Protein AF-F0UTI5-F1 (afdb_monomer_lite)

pLDDT: mean 84.28, std 18.13, range [25.86, 98.5]

Secondary structure (DSSP, 8-state):
-PPPPPEEEEEEE-TTSSSEEEEEEEGGGPSPP-EEE--HHHHHHHSSS-EEEEEPPTT---EE-TT--GGGEEEE-SSTT-SEEEEEETTT--EEEEEE-TTGGGGB-SS-TTSEEEEEE--HHHHHHH--S-EEEEEEEGGG-SS---TT---TTEEEEEEETTEEEEEETTT--EEEEEEGGGTTEEEEEGGG---TT-TT-TTTEEE--S--BTHHHHHHH-HHHHHHHHHHHHHHHHHHHSS-----SSS-SS--TT---EEE-------TT---

Sequence (280 aa):
MAAQTPTKTLTAHCFCRAVHYKLTIPITSLPLRTHLCHCGICLFTHGAPCVFHAPLPAGITPQWVAPSGPHNLTSYRHTSGALSDRVFCSTCGCQIAILGNSELNKFVSPTDPRKWLACLDLCDDCRLLNGTHVTAWTFLPLQLLEPAVGTDLIIGTSKTFESSKGVRRAFCGTCGATVFYWSEDRADIVDVALGLVRASEGLFAESWVTWRNGRVAYQESGERFDRDFAEAVALGIKSWGLEREGEVLDFQIGVGIFEKKSDQRWAMFHGYILDHSDQI

Structure (mmCIF, N/CA/C/O backbone):
data_AF-F0UTI5-F1
#
_entry.id   AF-F0UTI5-F1
#
loop_
_atom_site.group_PDB
_atom_site.id
_atom_site.type_symbol
_atom_site.label_atom_id
_atom_site.label_alt_id
_atom_site.label_comp_id
_atom_site.label_asym_id
_atom_site.label_entity_id
_atom_site.label_seq_id
_atom_site.pdbx_PDB_ins_code
_atom_site.Cartn_x
_atom_site.Cartn_y
_atom_site.Cartn_z
_atom_site.occupancy
_atom_site.B_iso_or_equiv
_atom_site.auth_seq_id
_atom_site.auth_comp_id
_atom_site.auth_asym_id
_atom_site.auth_atom_id
_atom_site.pdbx_PDB_model_num
ATOM 1 N N . MET A 1 1 ? 9.376 23.847 28.747 1.00 44.94 1 MET A N 1
ATOM 2 C CA . MET A 1 1 ? 8.351 22.837 29.089 1.00 44.94 1 MET A CA 1
ATOM 3 C C . MET A 1 1 ? 7.359 22.801 27.940 1.00 44.94 1 MET A C 1
ATOM 5 O O . MET A 1 1 ? 6.794 23.845 27.646 1.00 44.94 1 MET A O 1
ATOM 9 N N . ALA A 1 2 ? 7.236 21.685 27.216 1.00 49.38 2 ALA A N 1
ATOM 10 C CA . ALA A 1 2 ? 6.284 21.589 26.107 1.00 49.38 2 ALA A CA 1
ATOM 11 C C . ALA A 1 2 ? 4.851 21.697 26.655 1.00 49.38 2 ALA A C 1
ATOM 13 O O . ALA A 1 2 ? 4.524 21.039 27.643 1.00 49.38 2 ALA A O 1
ATOM 14 N N . ALA A 1 3 ? 4.023 22.552 26.054 1.00 61.50 3 ALA A N 1
ATOM 15 C CA . ALA A 1 3 ? 2.623 22.694 26.437 1.00 61.50 3 ALA A CA 1
ATOM 16 C C . ALA A 1 3 ? 1.888 21.365 26.193 1.00 61.50 3 ALA A C 1
ATOM 18 O O . ALA A 1 3 ? 1.951 20.812 25.094 1.00 61.50 3 ALA A O 1
ATOM 19 N N . GLN A 1 4 ? 1.217 20.831 27.217 1.00 69.69 4 GLN A N 1
ATOM 20 C CA . GLN A 1 4 ? 0.411 19.619 27.069 1.00 69.69 4 GLN A CA 1
ATOM 21 C C . GLN A 1 4 ? -0.765 19.918 26.138 1.00 69.69 4 GLN A C 1
ATOM 23 O O . GLN A 1 4 ? -1.516 20.868 26.358 1.00 69.69 4 GLN A O 1
ATOM 28 N N . THR A 1 5 ? -0.914 19.123 25.079 1.00 82.00 5 THR A N 1
ATOM 29 C CA . THR A 1 5 ? -2.053 19.247 24.166 1.00 82.00 5 THR A CA 1
ATOM 30 C C . THR A 1 5 ? -3.339 18.879 24.917 1.00 82.00 5 THR A C 1
ATOM 32 O O . THR A 1 5 ? -3.372 17.816 25.541 1.00 82.00 5 THR A O 1
ATOM 35 N N . PRO A 1 6 ? -4.396 19.709 24.878 1.00 93.81 6 PRO A N 1
ATOM 36 C CA . PRO A 1 6 ? -5.674 19.383 25.505 1.00 93.81 6 PRO A CA 1
ATOM 37 C C . PRO A 1 6 ? -6.262 18.075 24.958 1.00 93.81 6 PRO A C 1
ATOM 39 O O . PRO A 1 6 ? -6.310 17.861 23.744 1.00 93.81 6 PRO A O 1
ATOM 42 N N . THR A 1 7 ? -6.743 17.204 25.848 1.00 94.81 7 THR A N 1
ATOM 43 C CA . THR A 1 7 ? -7.328 15.900 25.495 1.00 94.81 7 THR A CA 1
ATOM 44 C C . THR A 1 7 ? -8.697 15.703 26.151 1.00 94.81 7 THR A C 1
ATOM 46 O O . THR A 1 7 ? -8.992 16.303 27.183 1.00 94.81 7 THR A O 1
ATOM 49 N N . LYS A 1 8 ? -9.540 14.856 25.550 1.00 94.62 8 LYS A N 1
ATOM 50 C CA . LYS A 1 8 ? -10.793 14.348 26.125 1.00 94.62 8 LYS A CA 1
ATOM 51 C C . LYS A 1 8 ? -10.694 12.830 26.268 1.00 94.62 8 LYS A C 1
ATOM 53 O O . LYS A 1 8 ? -10.254 12.148 25.343 1.00 94.62 8 LYS A O 1
ATOM 58 N N . THR A 1 9 ? -11.113 12.305 27.417 1.00 95.00 9 THR A N 1
ATOM 59 C CA . THR A 1 9 ? -11.149 10.859 27.670 1.00 95.00 9 THR A CA 1
ATOM 60 C C . THR A 1 9 ? -12.549 10.314 27.411 1.00 95.00 9 THR A C 1
ATOM 62 O O . THR A 1 9 ? -13.512 10.789 28.006 1.00 95.00 9 THR A O 1
ATOM 65 N N . LEU A 1 10 ? -12.656 9.315 26.538 1.00 91.88 10 LEU A N 1
ATOM 66 C CA . LEU A 1 10 ? -13.883 8.582 26.236 1.00 91.88 10 LEU A CA 1
ATOM 67 C C . LEU A 1 10 ? -13.827 7.205 26.898 1.00 91.88 10 LEU A C 1
ATOM 69 O O . LEU A 1 10 ? -12.796 6.538 26.831 1.00 91.88 10 LEU A O 1
ATOM 73 N N . THR A 1 11 ? -14.924 6.762 27.503 1.00 92.88 11 THR A N 1
ATOM 74 C CA . THR A 1 11 ? -15.038 5.419 28.092 1.00 92.88 11 THR A CA 1
ATOM 75 C C . THR A 1 11 ? -15.884 4.538 27.177 1.00 92.88 11 THR A C 1
ATOM 77 O O . THR A 1 11 ? -16.972 4.944 26.780 1.00 92.88 11 THR A O 1
ATOM 80 N N . ALA A 1 12 ? -15.403 3.335 26.862 1.00 90.31 12 ALA A N 1
ATOM 81 C CA . ALA A 1 12 ? -16.089 2.369 26.010 1.00 90.31 12 ALA A CA 1
ATOM 82 C C . ALA A 1 12 ? -16.155 0.999 26.695 1.00 90.31 12 ALA A C 1
ATOM 84 O O . ALA A 1 12 ? -15.189 0.537 27.306 1.00 90.31 12 ALA A O 1
ATOM 85 N N . HIS A 1 13 ? -17.308 0.341 26.599 1.00 94.62 13 HIS A N 1
ATOM 86 C CA . HIS A 1 13 ? -17.504 -1.005 27.127 1.00 94.62 13 HIS A CA 1
ATOM 87 C C . HIS A 1 13 ? -18.578 -1.763 26.346 1.00 94.62 13 HIS A C 1
ATOM 89 O O . HIS A 1 13 ? -19.515 -1.168 25.811 1.00 94.62 13 HIS A O 1
ATOM 95 N N . CYS A 1 14 ? -18.459 -3.090 26.307 1.00 92.50 14 CYS A N 1
ATOM 96 C CA . CYS A 1 14 ? -19.571 -3.941 25.890 1.00 92.50 14 CYS A CA 1
ATOM 97 C C . CYS A 1 14 ? -20.607 -4.060 27.019 1.00 92.50 14 CYS A C 1
ATOM 99 O O . CYS A 1 14 ? -20.302 -3.824 28.190 1.00 92.50 14 CYS A O 1
ATOM 101 N N . PHE A 1 15 ? -21.830 -4.485 26.694 1.00 92.19 15 PHE A N 1
ATOM 102 C CA . PHE A 1 15 ? -22.922 -4.528 27.675 1.00 92.19 15 PHE A CA 1
ATOM 103 C C . PHE A 1 15 ? -22.672 -5.510 28.835 1.00 92.19 15 PHE A C 1
ATOM 105 O O . PHE A 1 15 ? -23.050 -5.236 29.969 1.00 92.19 15 PHE A O 1
ATOM 112 N N . CYS A 1 16 ? -21.962 -6.620 28.588 1.00 94.56 16 CYS A N 1
ATOM 113 C CA . CYS A 1 16 ? -21.564 -7.549 29.654 1.00 94.56 16 CYS A CA 1
ATOM 114 C C . CYS A 1 16 ? -20.364 -7.058 30.486 1.00 94.56 16 CYS A C 1
ATOM 116 O O . CYS A 1 16 ? -19.988 -7.715 31.451 1.00 94.56 16 CYS A O 1
ATOM 118 N N . ARG A 1 17 ? -19.744 -5.929 30.105 1.00 93.06 17 ARG A N 1
ATOM 119 C CA . ARG A 1 17 ? -18.597 -5.278 30.765 1.00 93.06 17 ARG A CA 1
ATOM 120 C C . ARG A 1 17 ? -17.302 -6.095 30.849 1.00 93.06 17 ARG A C 1
ATOM 122 O O . ARG A 1 17 ? -16.331 -5.603 31.413 1.00 93.06 17 ARG A O 1
ATOM 129 N N . ALA A 1 18 ? -17.239 -7.282 30.242 1.00 95.56 18 ALA A N 1
ATOM 130 C CA . ALA A 1 18 ? -15.994 -8.052 30.140 1.00 95.56 18 ALA A CA 1
ATOM 131 C C . ALA A 1 18 ? -14.920 -7.308 29.318 1.00 95.56 18 ALA A C 1
ATOM 133 O O . ALA A 1 18 ? -13.724 -7.438 29.574 1.00 95.56 18 ALA A O 1
ATOM 134 N N . VAL A 1 19 ? -15.349 -6.484 28.357 1.00 95.69 19 VAL A N 1
ATOM 135 C CA . VAL A 1 19 ? -14.498 -5.541 27.623 1.00 95.69 19 VAL A CA 1
ATOM 136 C C . VAL A 1 19 ? -14.820 -4.131 28.105 1.00 95.69 19 VAL A C 1
ATOM 138 O O . VAL A 1 19 ? -15.953 -3.676 27.937 1.00 95.69 19 VAL A O 1
ATOM 141 N N . HIS A 1 20 ? -13.837 -3.449 28.696 1.00 96.06 20 HIS A N 1
ATOM 142 C CA . HIS A 1 20 ? -13.974 -2.099 29.240 1.00 96.06 20 HIS A CA 1
ATOM 143 C C . HIS A 1 20 ? -12.636 -1.354 29.171 1.00 96.06 20 HIS A C 1
ATOM 145 O O . HIS A 1 20 ? -11.628 -1.795 29.727 1.00 96.06 20 HIS A O 1
ATOM 151 N N . TYR A 1 21 ? -12.616 -0.216 28.485 1.00 94.50 21 TYR A N 1
ATOM 152 C CA . TYR A 1 21 ? -11.414 0.590 28.310 1.00 94.50 21 TYR A CA 1
ATOM 153 C C . TYR A 1 21 ? -11.736 2.076 28.156 1.00 94.50 21 TYR A C 1
ATOM 155 O O . TYR A 1 21 ? -12.873 2.479 27.907 1.00 94.50 21 TYR A O 1
ATOM 163 N N . LYS A 1 22 ? -10.701 2.898 28.301 1.00 94.88 22 LYS A N 1
ATOM 164 C CA . LYS A 1 22 ? -10.724 4.337 28.052 1.00 94.88 22 LYS A CA 1
ATOM 165 C C . LYS A 1 22 ? -9.860 4.683 26.843 1.00 94.88 22 LYS A C 1
ATOM 167 O O . LYS A 1 22 ? -8.894 3.986 26.541 1.00 94.88 22 LYS A O 1
ATOM 172 N N . LEU A 1 23 ? -10.194 5.772 26.166 1.00 92.06 23 LEU A N 1
ATOM 173 C CA . LEU A 1 23 ? -9.420 6.355 25.075 1.00 92.06 23 LEU A CA 1
ATOM 174 C C . LEU A 1 23 ? -9.182 7.827 25.368 1.00 92.06 23 LEU A C 1
ATOM 176 O O . LEU A 1 23 ? -10.135 8.568 25.581 1.00 92.06 23 LEU A O 1
ATOM 180 N N . THR A 1 24 ? -7.930 8.262 25.335 1.00 93.06 24 THR A N 1
ATOM 181 C CA . THR A 1 24 ? -7.570 9.675 25.493 1.00 93.06 24 THR A CA 1
ATOM 182 C C . THR A 1 24 ? -7.301 10.268 24.118 1.00 93.06 24 THR A C 1
ATOM 184 O O . THR A 1 24 ? -6.333 9.887 23.470 1.00 93.06 24 THR A O 1
ATOM 187 N N . ILE A 1 25 ? -8.161 11.176 23.656 1.00 90.00 25 ILE A N 1
ATOM 188 C CA . ILE A 1 25 ? -8.121 11.727 22.295 1.00 90.00 25 ILE A CA 1
ATOM 189 C C . ILE A 1 25 ? -7.797 13.227 22.356 1.00 90.00 25 ILE A C 1
ATOM 191 O O . ILE A 1 25 ? -8.404 13.934 23.163 1.00 90.00 25 ILE A O 1
ATOM 195 N N . PRO A 1 26 ? -6.880 13.751 21.521 1.00 92.44 26 PRO A N 1
ATOM 196 C CA . PRO A 1 26 ? -6.677 15.191 21.382 1.00 92.44 26 PRO A CA 1
ATOM 197 C C . PRO A 1 26 ? -7.976 15.901 21.001 1.00 92.44 26 PRO A C 1
ATOM 199 O O . PRO A 1 26 ? -8.677 15.467 20.088 1.00 92.44 26 PRO A O 1
ATOM 202 N N . ILE A 1 27 ? -8.289 17.014 21.669 1.00 93.88 27 ILE A N 1
ATOM 203 C CA . ILE A 1 27 ? -9.526 17.768 21.394 1.00 93.88 27 ILE A CA 1
ATOM 204 C C . ILE A 1 27 ? -9.551 18.272 19.944 1.00 93.88 27 ILE A C 1
ATOM 206 O O . ILE A 1 27 ? -10.608 18.310 19.326 1.00 93.88 27 ILE A O 1
ATOM 210 N N . THR A 1 28 ? -8.386 18.573 19.369 1.00 91.75 28 THR A N 1
ATOM 211 C CA . THR A 1 28 ? -8.228 18.983 17.965 1.00 91.75 28 THR A CA 1
ATOM 212 C C . THR A 1 28 ? -8.621 17.906 16.951 1.00 91.75 28 THR A C 1
ATOM 214 O O . THR A 1 28 ? -8.885 18.233 15.799 1.00 91.75 28 THR A O 1
ATOM 217 N N . SER A 1 29 ? -8.681 16.636 17.361 1.00 86.00 29 SER A N 1
ATOM 218 C CA . SER A 1 29 ? -9.122 15.518 16.518 1.00 86.00 29 SER A CA 1
ATOM 219 C C . SER A 1 29 ? -10.623 15.237 16.636 1.00 86.00 29 SER A C 1
ATOM 221 O O . SER A 1 29 ? -11.119 14.313 15.991 1.00 86.00 29 SER A O 1
ATOM 223 N N . LEU A 1 30 ? -11.342 15.978 17.487 1.00 88.75 30 LEU A N 1
ATOM 224 C CA . LEU A 1 30 ? -12.777 15.822 17.700 1.00 88.75 30 LEU A CA 1
ATOM 225 C C . LEU A 1 30 ? -13.572 16.893 16.924 1.00 88.75 30 LEU A C 1
ATOM 227 O O . LEU A 1 30 ? -13.138 18.043 16.867 1.00 88.75 30 LEU A O 1
ATOM 231 N N . PRO A 1 31 ? -14.752 16.550 16.369 1.00 90.06 31 PRO A N 1
ATOM 232 C CA . PRO A 1 31 ? -15.373 15.224 16.374 1.00 90.06 31 PRO A CA 1
ATOM 233 C C . PRO A 1 31 ? -14.637 14.232 15.462 1.00 90.06 31 PRO A C 1
ATOM 235 O O . PRO A 1 31 ? -14.128 14.597 14.403 1.00 90.06 31 PRO A O 1
ATOM 238 N N . LEU A 1 32 ? -14.612 12.954 15.858 1.00 83.56 32 LEU A N 1
ATOM 239 C CA . LEU A 1 32 ? -14.074 11.907 14.991 1.00 83.56 32 LEU A CA 1
ATOM 240 C C . LEU A 1 32 ? -14.928 11.806 13.725 1.00 83.56 32 LEU A C 1
ATOM 242 O O . LEU A 1 32 ? -16.161 11.759 13.796 1.00 83.56 32 LEU A O 1
ATOM 246 N N . ARG A 1 33 ? -14.275 11.707 12.562 1.00 78.56 33 ARG A N 1
ATOM 247 C CA . ARG A 1 33 ? -14.978 11.386 11.316 1.00 78.56 33 ARG A CA 1
ATOM 248 C C . ARG A 1 33 ? -15.681 10.047 11.492 1.00 78.56 33 ARG A C 1
ATOM 250 O O . ARG A 1 33 ? -15.038 9.053 11.803 1.00 78.56 33 ARG A O 1
ATOM 257 N N . THR A 1 34 ? -16.988 10.032 11.279 1.00 84.69 34 THR A N 1
ATOM 258 C CA . THR A 1 34 ? -17.804 8.822 11.371 1.00 84.69 34 THR A CA 1
ATOM 259 C C . THR A 1 34 ? -18.409 8.539 10.006 1.00 84.69 34 THR A C 1
ATOM 261 O O . THR A 1 34 ? -18.833 9.468 9.320 1.00 84.69 34 THR A O 1
ATOM 264 N N . HIS A 1 35 ? -18.441 7.273 9.599 1.00 82.00 35 HIS A N 1
ATOM 265 C CA . HIS A 1 35 ? -19.106 6.854 8.368 1.00 82.00 35 HIS A CA 1
ATOM 266 C C . HIS A 1 35 ? -20.022 5.659 8.614 1.00 82.00 35 HIS A C 1
ATOM 268 O O . HIS A 1 35 ? -19.783 4.850 9.512 1.00 82.00 35 HIS A O 1
ATOM 274 N N . LEU A 1 36 ? -21.063 5.560 7.790 1.00 87.94 36 LEU A N 1
ATOM 275 C CA . LEU A 1 36 ? -21.927 4.394 7.700 1.00 87.94 36 LEU A CA 1
ATOM 276 C C . LEU A 1 36 ? -21.363 3.430 6.663 1.00 87.94 36 LEU A C 1
ATOM 278 O O . LEU A 1 36 ? -21.139 3.807 5.515 1.00 87.94 36 LEU A O 1
ATOM 282 N N . CYS A 1 37 ? -21.150 2.184 7.066 1.00 81.19 37 CYS A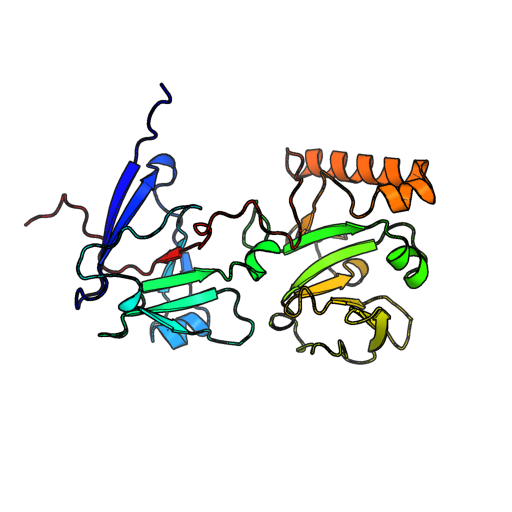 N 1
ATOM 283 C CA . CYS A 1 37 ? -20.735 1.115 6.177 1.00 81.19 37 CYS A CA 1
ATOM 284 C C . CYS A 1 37 ? -21.861 0.093 6.028 1.00 81.19 37 CYS A C 1
ATOM 286 O O . CYS A 1 37 ? -22.392 -0.414 7.016 1.00 81.19 37 CYS A O 1
ATOM 288 N N . HIS A 1 38 ? -22.200 -0.214 4.780 1.00 89.00 38 HIS A N 1
ATOM 289 C CA . HIS A 1 38 ? -23.203 -1.208 4.391 1.00 89.00 38 HIS A CA 1
ATOM 290 C C . HIS A 1 38 ? -22.584 -2.304 3.502 1.00 89.00 38 HIS A C 1
ATOM 292 O O . HIS A 1 38 ? -23.275 -2.937 2.704 1.00 89.00 38 HIS A O 1
ATOM 298 N N . CYS A 1 39 ? -21.258 -2.489 3.555 1.00 80.19 39 CYS A N 1
ATOM 299 C CA . CYS A 1 39 ? -20.608 -3.531 2.765 1.00 80.19 39 CYS A CA 1
ATOM 300 C C . CYS A 1 39 ? -21.055 -4.916 3.248 1.00 80.19 39 CYS A C 1
ATOM 302 O O . CYS A 1 39 ? -21.367 -5.088 4.428 1.00 80.19 39 CYS A O 1
ATOM 304 N N . GLY A 1 40 ? -21.024 -5.914 2.357 1.00 81.31 40 GLY A N 1
ATOM 305 C CA . GLY A 1 40 ? -21.458 -7.277 2.677 1.00 81.31 40 GLY A CA 1
ATOM 306 C C . GLY A 1 40 ? -20.836 -7.814 3.967 1.00 81.31 40 GLY A C 1
ATOM 307 O O . GLY A 1 40 ? -21.549 -8.355 4.801 1.00 81.31 40 GLY A O 1
ATOM 308 N N . ILE A 1 41 ? -19.544 -7.558 4.206 1.00 83.56 41 ILE A N 1
ATOM 309 C CA . ILE A 1 41 ? -18.865 -7.979 5.440 1.00 83.56 41 ILE A CA 1
ATOM 310 C C . ILE A 1 41 ? -19.525 -7.357 6.679 1.00 83.56 41 ILE A C 1
ATOM 312 O O . ILE A 1 41 ? -19.803 -8.058 7.645 1.00 83.56 41 ILE A O 1
ATOM 316 N N . CYS A 1 42 ? -19.798 -6.050 6.670 1.00 85.81 42 CYS A N 1
ATOM 317 C CA . CYS A 1 42 ? -20.448 -5.394 7.802 1.00 85.81 42 CYS A CA 1
ATOM 318 C C . CYS A 1 42 ? -21.888 -5.878 7.998 1.00 85.81 42 CYS A C 1
ATOM 320 O O . CYS A 1 42 ? -22.288 -6.056 9.148 1.00 85.81 42 CYS A O 1
ATOM 322 N N . LEU A 1 43 ? -22.619 -6.157 6.914 1.00 86.81 43 LEU A N 1
ATOM 323 C CA . LEU A 1 43 ? -23.948 -6.770 6.985 1.00 86.81 43 LEU A CA 1
ATOM 324 C C . LEU A 1 43 ? -23.876 -8.163 7.633 1.00 86.81 43 LEU A C 1
ATOM 326 O O . LEU A 1 43 ? -24.602 -8.425 8.588 1.00 86.81 43 LEU A O 1
ATOM 330 N N . PHE A 1 44 ? -22.955 -9.024 7.182 1.00 85.12 44 PHE A N 1
ATOM 331 C CA . PHE A 1 44 ? -22.761 -10.374 7.724 1.00 85.12 44 PHE A CA 1
ATOM 332 C C . PHE A 1 44 ? -22.326 -10.366 9.192 1.00 85.12 44 PHE A C 1
ATOM 334 O O . PHE A 1 44 ? -22.828 -11.158 9.981 1.00 85.12 44 PHE A O 1
ATOM 341 N N . THR A 1 45 ? -21.410 -9.474 9.579 1.00 84.62 45 THR A N 1
ATOM 342 C CA . THR A 1 45 ? -20.893 -9.421 10.953 1.00 84.62 45 THR A CA 1
ATOM 343 C C . THR A 1 45 ? -21.925 -8.903 11.957 1.00 84.62 45 THR A C 1
ATOM 345 O O . THR A 1 45 ? -21.933 -9.360 13.097 1.00 84.62 45 THR A O 1
ATOM 348 N N . HIS A 1 46 ? -22.763 -7.935 11.572 1.00 86.38 46 HIS A N 1
ATOM 349 C CA . HIS A 1 46 ? -23.652 -7.245 12.519 1.00 86.38 46 HIS A CA 1
ATOM 350 C C . HIS A 1 46 ? -25.115 -7.670 12.411 1.00 86.38 46 HIS A C 1
ATOM 352 O O . HIS A 1 46 ? -25.881 -7.387 13.328 1.00 86.38 46 HIS A O 1
ATOM 358 N N . GLY A 1 47 ? -25.527 -8.292 11.301 1.00 87.06 47 GLY A N 1
ATOM 359 C CA . GLY A 1 47 ? -26.940 -8.573 11.032 1.00 87.06 47 GLY A CA 1
ATOM 360 C C . GLY A 1 47 ? -27.798 -7.306 10.917 1.00 87.06 47 GLY A C 1
ATOM 361 O O . GLY A 1 47 ? -28.998 -7.352 11.168 1.00 87.06 47 GLY A O 1
ATOM 362 N N . ALA A 1 48 ? -27.186 -6.167 10.577 1.00 89.62 48 ALA A N 1
ATOM 363 C CA . ALA A 1 48 ? -27.813 -4.847 10.517 1.00 89.62 48 ALA A CA 1
ATOM 364 C C . ALA A 1 48 ? -27.651 -4.238 9.112 1.00 89.62 48 ALA A C 1
ATOM 366 O O . ALA A 1 48 ? -26.660 -4.546 8.449 1.00 89.62 48 ALA A O 1
ATOM 367 N N . PRO A 1 49 ? -28.562 -3.352 8.651 1.00 89.75 49 PRO A N 1
ATOM 368 C CA . PRO A 1 49 ? -28.507 -2.771 7.301 1.00 89.75 49 PRO A CA 1
ATOM 369 C C . PRO A 1 49 ? -27.290 -1.865 7.076 1.00 89.75 49 PRO A C 1
ATOM 371 O O . PRO A 1 49 ? -26.891 -1.610 5.942 1.00 89.75 49 PRO A O 1
ATOM 374 N N . CYS A 1 50 ? -26.708 -1.348 8.153 1.00 88.00 50 CYS A N 1
ATOM 375 C CA . CYS A 1 50 ? -25.454 -0.616 8.143 1.00 88.00 50 CYS A CA 1
ATOM 376 C C . CYS A 1 50 ? -24.872 -0.581 9.556 1.00 88.00 50 CYS A C 1
ATOM 378 O O . CYS A 1 50 ? -25.549 -0.896 10.538 1.00 88.00 50 CYS A O 1
ATOM 380 N N . VAL A 1 51 ? -23.610 -0.183 9.655 1.00 89.12 51 VAL A N 1
ATOM 381 C CA . VAL A 1 51 ? -22.926 0.033 10.926 1.00 89.12 51 VAL A CA 1
ATOM 382 C C . VAL A 1 51 ? -22.104 1.313 10.873 1.00 89.12 51 VAL A C 1
ATOM 384 O O . VAL A 1 51 ? -21.597 1.693 9.818 1.00 89.12 51 VAL A O 1
ATOM 387 N N . PHE A 1 52 ? -21.970 1.984 12.013 1.00 87.81 52 PHE A N 1
ATOM 388 C CA . PHE A 1 52 ? -21.129 3.166 12.147 1.00 87.81 52 PHE A CA 1
ATOM 389 C C . PHE A 1 52 ? -19.695 2.767 12.480 1.00 87.81 52 PHE A C 1
ATOM 391 O O . PHE A 1 52 ? -19.461 1.960 13.382 1.00 87.81 52 PHE A O 1
ATOM 398 N N . HIS A 1 53 ? -18.741 3.394 11.805 1.00 84.56 53 HIS A N 1
ATOM 399 C CA . HIS A 1 53 ? -17.326 3.293 12.128 1.00 84.56 53 HIS A CA 1
ATOM 400 C C . HIS A 1 53 ? -16.736 4.676 12.363 1.00 84.56 53 HIS A C 1
ATOM 402 O O . HIS A 1 53 ? -16.956 5.598 11.573 1.00 84.56 53 HIS A O 1
ATOM 408 N N . ALA A 1 54 ? -15.921 4.781 13.408 1.00 86.88 54 ALA A N 1
ATOM 409 C CA . ALA A 1 54 ? -15.094 5.947 13.679 1.00 86.88 54 ALA A CA 1
ATOM 410 C C . ALA A 1 54 ? -13.621 5.506 13.771 1.00 86.88 54 ALA A C 1
ATOM 412 O O . ALA A 1 54 ? -13.256 4.856 14.758 1.00 86.88 54 ALA A O 1
ATOM 413 N N . PRO A 1 55 ? -12.774 5.785 12.758 1.00 82.69 55 PRO A N 1
ATOM 414 C CA . PRO A 1 55 ? -11.336 5.579 12.875 1.00 82.69 55 PRO A CA 1
ATOM 415 C C . PRO A 1 55 ? -10.754 6.460 13.984 1.00 82.69 55 PRO A C 1
ATOM 417 O O . PRO A 1 55 ? -11.052 7.654 14.067 1.00 82.69 55 PRO A O 1
ATOM 420 N N . LEU A 1 56 ? -9.905 5.873 14.824 1.00 81.50 56 LEU A N 1
ATOM 421 C CA . LEU A 1 56 ? -9.138 6.617 15.815 1.00 81.50 56 LEU A CA 1
ATOM 422 C C . LEU A 1 56 ? -7.910 7.283 15.168 1.00 81.50 56 LEU A C 1
ATOM 424 O O . LEU A 1 56 ? -7.345 6.735 14.215 1.00 81.50 56 LEU A O 1
ATOM 428 N N . PRO A 1 57 ? -7.457 8.438 15.694 1.00 79.81 57 PRO A N 1
ATOM 429 C CA . PRO A 1 57 ? -6.171 9.011 15.313 1.00 79.81 57 PRO A CA 1
ATOM 430 C C . PRO A 1 57 ? -5.020 8.025 15.556 1.00 79.81 57 PRO A C 1
ATOM 432 O O . PRO A 1 57 ? -5.094 7.169 16.442 1.00 79.81 57 PRO A O 1
ATOM 435 N N . ALA A 1 58 ? -3.942 8.158 14.782 1.00 72.50 58 ALA A N 1
ATOM 436 C CA . ALA A 1 58 ? -2.759 7.314 14.933 1.00 72.50 58 ALA A CA 1
ATOM 437 C C . ALA A 1 58 ? -2.178 7.398 16.358 1.00 72.50 58 ALA A C 1
ATOM 439 O O . ALA A 1 58 ? -2.191 8.459 16.984 1.00 72.50 58 ALA A O 1
ATOM 440 N N . GLY A 1 59 ? -1.686 6.268 16.873 1.00 73.19 59 GLY A N 1
ATOM 441 C CA . GLY A 1 59 ? -1.102 6.158 18.213 1.00 73.19 59 GLY A CA 1
ATOM 442 C C . GLY A 1 59 ? -2.104 6.118 19.374 1.00 73.19 59 GLY A C 1
ATOM 443 O O . GLY A 1 59 ? -1.686 5.931 20.516 1.00 73.19 59 GLY A O 1
ATOM 444 N N . ILE A 1 60 ? -3.410 6.263 19.124 1.00 82.06 60 ILE A N 1
ATOM 445 C CA . ILE A 1 60 ? -4.430 6.114 20.167 1.00 82.06 60 ILE A CA 1
ATOM 446 C C . ILE A 1 60 ? -4.727 4.631 20.391 1.00 82.06 60 ILE A C 1
ATOM 448 O O . ILE A 1 60 ? -5.240 3.944 19.509 1.00 82.06 60 ILE A O 1
ATOM 452 N N . THR A 1 61 ? -4.453 4.151 21.605 1.00 82.25 61 THR A N 1
ATOM 453 C CA . THR A 1 61 ? -4.693 2.762 22.016 1.00 82.25 61 THR A CA 1
ATOM 454 C C . THR A 1 61 ? -5.612 2.679 23.241 1.00 82.25 61 THR A C 1
ATOM 456 O O . THR A 1 61 ? -5.552 3.566 24.099 1.00 82.25 61 THR A O 1
ATOM 459 N N . PRO A 1 62 ? -6.413 1.606 23.383 1.00 88.06 62 PRO A N 1
ATOM 460 C CA . PRO A 1 62 ? -7.210 1.349 24.582 1.00 88.06 62 PRO A CA 1
ATOM 461 C C . PRO A 1 62 ? -6.386 1.336 25.874 1.00 88.06 62 PRO A C 1
ATOM 463 O O . PRO A 1 62 ? -5.400 0.611 25.995 1.00 88.06 62 PRO A O 1
ATOM 466 N N . GLN A 1 63 ? -6.835 2.100 26.867 1.00 92.44 63 GLN A N 1
ATOM 467 C CA . GLN A 1 63 ? -6.379 2.026 28.254 1.00 92.44 63 GLN A CA 1
ATOM 468 C C . GLN A 1 63 ? -7.356 1.145 29.035 1.00 92.44 63 GLN A C 1
ATOM 470 O O . GLN A 1 63 ? -8.463 1.571 29.371 1.00 92.44 63 GLN A O 1
ATOM 475 N N . TRP A 1 64 ? -6.973 -0.106 29.269 1.00 93.00 64 TRP A N 1
ATOM 476 C CA . TRP A 1 64 ? -7.847 -1.117 29.861 1.00 93.00 64 TRP A CA 1
ATOM 477 C C . TRP A 1 64 ? -8.237 -0.798 31.306 1.00 93.00 64 TRP A C 1
ATOM 479 O O . TRP A 1 64 ? -7.400 -0.409 32.120 1.00 93.00 64 TRP A O 1
ATOM 489 N N . VAL A 1 65 ? -9.517 -0.994 31.626 1.00 94.06 65 VAL A N 1
ATOM 490 C CA . VAL A 1 65 ? -10.039 -0.886 32.991 1.00 94.06 65 VAL A CA 1
ATOM 491 C C . VAL A 1 65 ? -10.134 -2.292 33.575 1.00 94.06 65 VAL A C 1
ATOM 493 O O . VAL A 1 65 ? -10.909 -3.114 33.088 1.00 94.06 65 VAL A O 1
ATOM 496 N N . ALA A 1 66 ? -9.353 -2.574 34.621 1.00 92.50 66 ALA A N 1
ATOM 497 C CA . ALA A 1 66 ? -9.325 -3.888 35.265 1.00 92.50 66 ALA A CA 1
ATOM 498 C C . ALA A 1 66 ? -10.739 -4.357 35.697 1.00 92.50 66 ALA A C 1
ATOM 500 O O . ALA A 1 66 ? -11.536 -3.532 36.151 1.00 92.50 66 ALA A O 1
ATOM 501 N N . PRO A 1 67 ? -11.067 -5.661 35.573 1.00 94.38 67 PRO A N 1
ATOM 502 C CA . PRO A 1 67 ? -10.190 -6.762 35.157 1.00 94.38 67 PRO A CA 1
ATOM 503 C C . PRO A 1 67 ? -10.069 -6.929 33.634 1.00 94.38 67 PRO A C 1
ATOM 505 O O . PRO A 1 67 ? -9.481 -7.906 33.181 1.00 94.38 67 PRO A O 1
ATOM 508 N N . SER A 1 68 ? -10.628 -6.009 32.844 1.00 94.44 68 SER A N 1
ATOM 509 C CA . SER A 1 68 ? -10.610 -6.118 31.391 1.00 94.44 68 SER A CA 1
ATOM 510 C C . SER A 1 68 ? -9.192 -6.024 30.823 1.00 94.44 68 SER A C 1
ATOM 512 O O . SER A 1 68 ? -8.318 -5.355 31.376 1.00 94.44 68 SER A O 1
ATOM 514 N N . GLY A 1 69 ? -8.971 -6.678 29.690 1.00 91.56 69 GLY A N 1
ATOM 515 C CA . GLY A 1 69 ? -7.752 -6.593 28.909 1.00 91.56 69 GLY A CA 1
ATOM 516 C C . GLY A 1 69 ? -7.900 -7.249 27.535 1.00 91.56 69 GLY A C 1
ATOM 517 O O . GLY A 1 69 ? -8.956 -7.792 27.201 1.00 91.56 69 GLY A O 1
ATOM 518 N N . PRO A 1 70 ? -6.813 -7.285 26.745 1.00 88.31 70 PRO A N 1
ATOM 519 C CA . PRO A 1 70 ? -6.810 -7.925 25.427 1.00 88.31 70 PRO A CA 1
ATOM 520 C C . PRO A 1 70 ? -7.221 -9.404 25.457 1.00 88.31 70 PRO A C 1
ATOM 522 O O . PRO A 1 70 ? -7.738 -9.919 24.476 1.00 88.31 70 PRO A O 1
ATOM 525 N N . HIS A 1 71 ? -7.033 -10.081 26.593 1.00 92.38 71 HIS A N 1
ATOM 526 C CA . HIS A 1 71 ? -7.416 -11.478 26.803 1.00 92.38 71 HIS A CA 1
ATOM 527 C C . HIS A 1 71 ? -8.940 -11.716 26.817 1.00 92.38 71 HIS A C 1
ATOM 529 O O . HIS A 1 71 ? -9.370 -12.860 26.725 1.00 92.38 71 HIS A O 1
ATOM 535 N N . ASN A 1 72 ? -9.766 -10.666 26.931 1.00 95.88 72 ASN A N 1
ATOM 536 C CA . ASN A 1 72 ? -11.228 -10.770 26.821 1.00 95.88 72 ASN A CA 1
ATOM 537 C C . ASN A 1 72 ? -11.732 -10.639 25.373 1.00 95.88 72 ASN A C 1
ATOM 539 O O . ASN A 1 72 ? -12.945 -10.547 25.151 1.00 95.88 72 ASN A O 1
ATOM 543 N N . LEU A 1 73 ? -10.814 -10.555 24.407 1.00 93.38 73 LEU A N 1
ATOM 544 C CA . LEU A 1 73 ? -11.110 -10.353 22.999 1.00 93.38 73 LEU A CA 1
ATOM 545 C C . LEU A 1 73 ? -10.820 -11.615 22.188 1.00 93.38 73 LEU A C 1
ATOM 547 O O . LEU A 1 73 ? -9.809 -12.288 22.380 1.00 93.38 73 LEU A O 1
ATOM 551 N N . THR A 1 74 ? -11.674 -11.867 21.204 1.00 93.12 74 THR A N 1
ATOM 552 C CA . THR A 1 74 ? -11.427 -12.818 20.122 1.00 93.12 74 THR A CA 1
ATOM 553 C C . THR A 1 74 ? -11.306 -12.035 18.824 1.00 93.12 74 THR A C 1
ATOM 555 O O . THR A 1 74 ? -12.117 -11.146 18.553 1.00 93.12 74 THR A O 1
ATOM 558 N N . SER A 1 75 ? -10.288 -12.353 18.025 1.00 90.12 75 SER A N 1
ATOM 559 C CA . SER A 1 75 ? -10.098 -11.787 16.694 1.00 90.12 75 SER A CA 1
ATOM 560 C C . SER A 1 75 ? -10.354 -12.830 15.615 1.00 90.12 75 SER A C 1
ATOM 562 O O . SER A 1 75 ? -10.105 -14.022 15.798 1.00 90.12 75 SER A O 1
ATOM 564 N N . TYR A 1 76 ? -10.859 -12.377 14.475 1.00 85.94 76 TYR A N 1
ATOM 565 C CA . TYR A 1 76 ? -10.932 -13.191 13.272 1.00 85.94 76 TYR A CA 1
ATOM 566 C C . TYR A 1 76 ? -10.695 -12.334 12.036 1.00 85.94 76 TYR A C 1
ATOM 568 O O . TYR A 1 76 ? -10.937 -11.122 12.028 1.00 85.94 76 TYR A O 1
ATOM 576 N N . ARG A 1 77 ? -10.262 -13.000 10.968 1.00 80.88 77 ARG A N 1
ATOM 577 C CA . ARG A 1 77 ? -10.086 -12.400 9.654 1.00 80.88 77 ARG A CA 1
ATOM 578 C C . ARG A 1 77 ? -11.111 -13.002 8.704 1.00 80.88 77 ARG A C 1
ATOM 580 O O . ARG A 1 77 ? -11.198 -14.219 8.588 1.00 80.88 77 ARG A O 1
ATOM 587 N N . HIS A 1 78 ? -11.920 -12.154 8.070 1.00 73.00 78 HIS A N 1
ATOM 588 C CA . HIS A 1 78 ? -13.043 -12.614 7.242 1.00 73.00 78 HIS A CA 1
ATOM 589 C C . HIS A 1 78 ? -12.572 -13.397 6.004 1.00 73.00 78 HIS A C 1
ATOM 591 O O . HIS A 1 78 ? -13.206 -14.361 5.593 1.00 73.00 78 HIS A O 1
ATOM 597 N N . THR A 1 79 ? -11.445 -12.990 5.425 1.00 69.19 79 THR A N 1
ATOM 598 C CA . THR A 1 79 ? -10.742 -13.687 4.342 1.00 69.19 79 THR A CA 1
ATOM 599 C C . THR A 1 79 ? -9.247 -13.600 4.606 1.00 69.19 79 THR A C 1
ATOM 601 O O . THR A 1 79 ? -8.796 -12.644 5.232 1.00 69.19 79 THR A O 1
ATOM 604 N N . SER A 1 80 ? -8.449 -14.549 4.115 1.00 57.12 80 SER A N 1
ATOM 605 C CA . SER A 1 80 ? -6.983 -14.519 4.280 1.00 57.12 80 SER A CA 1
ATOM 606 C C . SER A 1 80 ? -6.347 -13.190 3.832 1.00 57.12 80 SER A C 1
ATOM 608 O O . SER A 1 80 ? -5.332 -12.792 4.389 1.00 57.12 80 SER A O 1
ATOM 610 N N . GLY A 1 81 ? -7.001 -12.475 2.910 1.00 55.97 81 GLY A N 1
ATOM 611 C CA . GLY A 1 81 ? -6.597 -11.185 2.350 1.00 55.97 81 GLY A CA 1
ATOM 612 C C . GLY A 1 81 ? -7.112 -9.907 2.996 1.00 55.97 81 GLY A C 1
ATOM 613 O O . GLY A 1 81 ? -6.852 -8.823 2.476 1.00 55.97 81 GLY A O 1
ATOM 614 N N . ALA A 1 82 ? -7.916 -9.987 4.057 1.00 66.00 82 ALA A N 1
ATOM 615 C CA . ALA A 1 82 ? -8.511 -8.777 4.609 1.00 66.00 82 ALA A CA 1
ATOM 616 C C . ALA A 1 82 ? -7.431 -7.854 5.208 1.00 66.00 82 ALA A C 1
ATOM 618 O O . ALA A 1 82 ? -6.603 -8.279 6.015 1.00 66.00 82 ALA A O 1
ATOM 619 N N . LEU A 1 83 ? -7.511 -6.556 4.889 1.00 66.56 83 LEU A N 1
ATOM 620 C CA . LEU A 1 83 ? -6.650 -5.494 5.438 1.00 66.56 83 LEU A CA 1
ATOM 621 C C . LEU A 1 83 ? -6.851 -5.242 6.933 1.00 66.56 83 LEU A C 1
ATOM 623 O O . LEU A 1 83 ? -6.309 -4.285 7.480 1.00 66.56 83 LEU A O 1
ATOM 627 N N . SER A 1 84 ? -7.690 -6.031 7.595 1.00 75.62 84 SER A N 1
ATOM 628 C CA . SER A 1 84 ? -8.015 -5.825 8.991 1.00 75.62 84 SER A CA 1
ATOM 629 C C . SER A 1 84 ? -8.554 -7.077 9.660 1.00 75.62 84 SER A C 1
ATOM 631 O O . SER A 1 84 ? -9.207 -7.912 9.030 1.00 75.62 84 SER A O 1
ATOM 633 N N . ASP A 1 85 ? -8.313 -7.146 10.962 1.00 82.75 85 ASP A N 1
ATOM 634 C CA . ASP A 1 85 ? -8.905 -8.120 11.861 1.00 82.75 85 ASP A CA 1
ATOM 635 C C . ASP A 1 85 ? -10.125 -7.507 12.535 1.00 82.75 85 ASP A C 1
ATOM 637 O O . ASP A 1 85 ? -10.120 -6.351 12.965 1.00 82.75 85 ASP A O 1
ATOM 641 N N . ARG A 1 86 ? -11.189 -8.295 12.644 1.00 86.31 86 ARG A N 1
ATOM 642 C CA . ARG A 1 86 ? -12.374 -7.922 13.414 1.00 86.31 86 ARG A CA 1
ATOM 643 C C . ARG A 1 86 ? -12.235 -8.490 14.808 1.00 86.31 86 ARG A C 1
ATOM 645 O O . ARG A 1 86 ? -11.860 -9.649 14.968 1.00 86.31 86 ARG A O 1
ATOM 652 N N . VAL A 1 87 ? -12.536 -7.669 15.805 1.00 90.19 87 VAL A N 1
ATOM 653 C CA . VAL A 1 87 ? -12.305 -7.990 17.208 1.00 90.19 87 VAL A CA 1
ATOM 654 C C . VAL A 1 87 ? -13.591 -7.825 17.989 1.00 90.19 87 VAL A C 1
ATOM 656 O O . VAL A 1 87 ? -14.232 -6.774 17.941 1.00 90.19 87 VAL A O 1
ATOM 659 N N . PHE A 1 88 ? -13.955 -8.864 18.730 1.00 93.62 88 PHE A N 1
ATOM 660 C CA . PHE A 1 88 ? -15.189 -8.924 19.498 1.00 93.62 88 PHE A CA 1
ATOM 661 C C . PHE A 1 88 ? -14.955 -9.479 20.905 1.00 93.62 88 PHE A C 1
ATOM 663 O O . PHE A 1 88 ? -13.944 -10.121 21.182 1.00 93.62 88 PHE A O 1
ATOM 670 N N . CYS A 1 89 ? -15.887 -9.211 21.817 1.00 95.25 89 CYS A N 1
ATOM 671 C CA . CYS A 1 89 ? -15.842 -9.721 23.182 1.00 95.25 89 CYS A CA 1
ATOM 672 C C . CYS A 1 89 ? -16.041 -11.242 23.202 1.00 95.25 89 CYS A C 1
ATOM 674 O O . CYS A 1 89 ? -17.095 -11.725 22.791 1.00 95.25 89 CYS A O 1
ATOM 676 N N . SER A 1 90 ? -15.087 -11.987 23.764 1.00 97.00 90 SER A N 1
ATOM 677 C CA . SER A 1 90 ? -15.154 -13.454 23.865 1.00 97.00 90 SER A CA 1
ATOM 678 C C . SER A 1 90 ? -16.307 -13.954 24.743 1.00 97.00 90 SER A C 1
ATOM 680 O O . SER A 1 90 ? -16.736 -15.092 24.601 1.00 97.00 90 SER A O 1
ATOM 682 N N . THR A 1 91 ? -16.817 -13.118 25.654 1.00 96.88 91 THR A N 1
ATOM 683 C CA . THR A 1 91 ? -17.916 -13.479 26.563 1.00 96.88 91 THR A CA 1
ATOM 684 C C . THR A 1 91 ? -19.295 -13.280 25.937 1.00 96.88 91 THR A C 1
ATOM 686 O O . THR A 1 91 ? -20.175 -14.105 26.151 1.00 96.88 91 THR A O 1
ATOM 689 N N . CYS A 1 92 ? -19.522 -12.182 25.205 1.00 95.38 92 CYS A N 1
ATOM 690 C CA . CYS A 1 92 ? -20.865 -11.822 24.720 1.00 95.38 92 CYS A CA 1
ATOM 691 C C . CYS A 1 92 ? -20.981 -11.599 23.207 1.00 95.38 92 CYS A C 1
ATOM 693 O O . CYS A 1 92 ? -22.059 -11.256 22.733 1.00 95.38 92 CYS A O 1
ATOM 695 N N . GLY A 1 93 ? -19.895 -11.725 22.442 1.00 92.38 93 GLY A N 1
ATOM 696 C CA . GLY A 1 93 ? -19.906 -11.544 20.986 1.00 92.38 93 GLY A CA 1
ATOM 697 C C . GLY A 1 93 ? -19.976 -10.090 20.503 1.00 92.38 93 GLY A C 1
ATOM 698 O O . GLY A 1 93 ? -19.924 -9.847 19.299 1.00 92.38 93 GLY A O 1
ATOM 699 N N . CYS A 1 94 ? -20.076 -9.110 21.409 1.00 92.56 94 CYS A N 1
ATOM 700 C CA . CYS A 1 94 ? -20.154 -7.693 21.048 1.00 92.56 94 CYS A CA 1
ATOM 701 C C . CYS A 1 94 ? -18.926 -7.267 20.231 1.00 92.56 94 CYS A C 1
ATOM 703 O O . CYS A 1 94 ? -17.796 -7.449 20.686 1.00 92.56 94 CYS A O 1
ATOM 705 N N . GLN A 1 95 ? -19.149 -6.705 19.039 1.00 91.31 95 GLN A N 1
ATOM 706 C CA . GLN A 1 95 ? -18.084 -6.187 18.179 1.00 91.31 95 GLN A CA 1
ATOM 707 C C . GLN A 1 95 ? -17.455 -4.955 18.832 1.00 91.31 95 GLN A C 1
ATOM 709 O O . GLN A 1 95 ? -18.152 -4.004 19.178 1.00 91.31 95 GLN A O 1
ATOM 714 N N . ILE A 1 96 ? -16.138 -4.989 19.018 1.00 91.50 96 ILE A N 1
ATOM 715 C CA . ILE A 1 96 ? -15.387 -3.962 19.748 1.00 91.50 96 ILE A CA 1
ATOM 716 C C . ILE A 1 96 ? -14.652 -3.058 18.770 1.00 91.50 96 ILE A C 1
ATOM 718 O O . ILE A 1 96 ? -14.777 -1.834 18.839 1.00 91.50 96 ILE A O 1
ATOM 722 N N . ALA A 1 97 ? -13.907 -3.654 17.837 1.00 87.75 97 ALA A N 1
ATOM 723 C CA . ALA A 1 97 ? -13.088 -2.892 16.913 1.00 87.75 97 ALA A CA 1
ATOM 724 C C . ALA A 1 97 ? -12.776 -3.627 15.608 1.00 87.75 97 ALA A C 1
ATOM 726 O O . ALA A 1 97 ? -12.891 -4.849 15.499 1.00 87.75 97 ALA A O 1
ATOM 727 N N . ILE A 1 98 ? -12.325 -2.849 14.629 1.00 82.94 98 ILE A N 1
ATOM 728 C CA . ILE A 1 98 ? -11.577 -3.320 13.466 1.00 82.94 98 ILE A CA 1
ATOM 729 C C . ILE A 1 98 ? -10.132 -2.853 13.648 1.00 82.94 98 ILE A C 1
ATOM 731 O O . ILE A 1 98 ? -9.902 -1.661 13.864 1.00 82.94 98 ILE A O 1
ATOM 735 N N . LEU A 1 99 ? -9.179 -3.779 13.578 1.00 79.00 99 LEU A N 1
ATOM 736 C CA . LEU A 1 99 ? -7.748 -3.510 13.680 1.00 79.00 99 LEU A CA 1
ATOM 737 C C . LEU A 1 99 ? -7.118 -3.629 12.301 1.00 79.00 99 LEU A C 1
ATOM 739 O O . LEU A 1 99 ? -7.176 -4.695 11.698 1.00 79.00 99 LEU A O 1
ATOM 743 N N . GLY A 1 100 ? -6.514 -2.554 11.796 1.00 71.31 100 GLY A N 1
ATOM 744 C CA . GLY A 1 100 ? -5.778 -2.614 10.532 1.00 71.31 100 GLY A CA 1
ATOM 745 C C . GLY A 1 100 ? -4.625 -3.626 10.584 1.00 71.31 100 GLY A C 1
ATOM 746 O O . GLY A 1 100 ? -3.933 -3.737 11.596 1.00 71.31 100 GLY A O 1
ATOM 747 N N . ASN A 1 101 ? -4.403 -4.338 9.482 1.00 72.81 101 ASN A N 1
ATOM 748 C CA . ASN A 1 101 ? -3.259 -5.219 9.300 1.00 72.81 101 ASN A CA 1
ATOM 749 C C . ASN A 1 101 ? -2.002 -4.349 9.171 1.00 72.81 101 ASN A C 1
ATOM 751 O O . ASN A 1 101 ? -1.819 -3.658 8.170 1.00 72.81 101 ASN A O 1
ATOM 755 N N . SER A 1 102 ? -1.147 -4.364 10.196 1.00 69.69 102 SER A N 1
ATOM 756 C CA . SER A 1 102 ? 0.048 -3.517 10.261 1.00 69.69 102 SER A CA 1
ATOM 757 C C . SER A 1 102 ? 1.025 -3.760 9.114 1.00 69.69 102 SER A C 1
ATOM 759 O O . SER A 1 102 ? 1.733 -2.834 8.737 1.00 69.69 102 SER A O 1
ATOM 761 N N . GLU A 1 103 ? 1.051 -4.965 8.54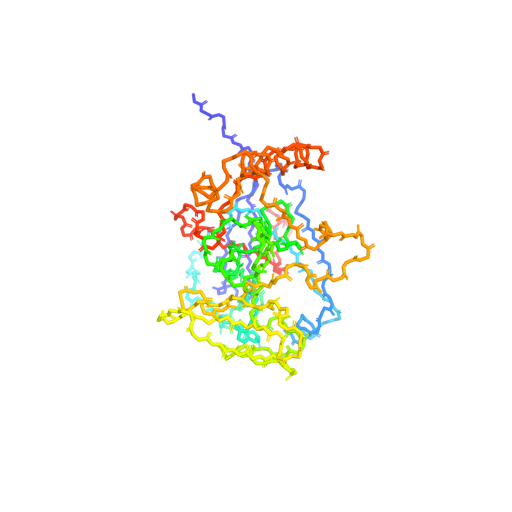3 1.00 70.88 103 GLU A N 1
ATOM 762 C CA . GLU A 1 103 ? 1.914 -5.296 7.409 1.00 70.88 103 GLU A CA 1
ATOM 763 C C . GLU A 1 103 ? 1.369 -4.709 6.108 1.00 70.88 103 GLU A C 1
ATOM 765 O O . GLU A 1 103 ? 2.102 -4.047 5.376 1.00 70.88 103 GLU A O 1
ATOM 770 N N . LEU A 1 104 ? 0.066 -4.853 5.857 1.00 73.38 104 LEU A N 1
ATOM 771 C CA . LEU A 1 104 ? -0.565 -4.318 4.645 1.00 73.38 104 LEU A CA 1
ATOM 772 C C . LEU A 1 104 ? -0.708 -2.787 4.699 1.00 73.38 104 LEU A C 1
ATOM 774 O O . LEU A 1 104 ? -0.602 -2.118 3.674 1.00 73.38 104 LEU A O 1
ATOM 778 N N . ASN A 1 105 ? -0.845 -2.209 5.897 1.00 77.56 105 ASN A N 1
ATOM 779 C CA . ASN A 1 105 ? -0.859 -0.758 6.100 1.00 77.56 105 ASN A CA 1
ATOM 780 C C . ASN A 1 105 ? 0.437 -0.071 5.635 1.00 77.56 105 ASN A C 1
ATOM 782 O O . ASN A 1 105 ? 0.395 1.115 5.319 1.00 77.56 105 ASN A O 1
ATOM 786 N N . LYS A 1 106 ? 1.567 -0.791 5.536 1.00 83.38 106 LYS A N 1
ATOM 787 C CA . LYS A 1 106 ? 2.836 -0.262 4.989 1.00 83.38 106 LYS A CA 1
ATOM 788 C C . LYS A 1 106 ? 2.759 0.066 3.492 1.00 83.38 106 LYS A C 1
ATOM 790 O O . LYS A 1 106 ? 3.698 0.648 2.957 1.00 83.38 106 LYS A O 1
ATOM 795 N N . PHE A 1 107 ? 1.673 -0.324 2.823 1.00 88.25 107 PHE A N 1
ATOM 796 C CA . PHE A 1 107 ? 1.428 -0.113 1.394 1.00 88.25 107 PHE A CA 1
ATOM 797 C C . PHE A 1 107 ? 0.212 0.783 1.125 1.00 88.25 107 PHE A C 1
ATOM 799 O O . PHE A 1 107 ? -0.163 0.988 -0.029 1.00 88.25 107 PHE A O 1
ATOM 806 N N . VAL A 1 108 ? -0.375 1.356 2.178 1.00 87.50 108 VAL A N 1
ATOM 807 C CA . VAL A 1 108 ? -1.460 2.338 2.096 1.00 87.50 108 VAL A CA 1
ATOM 808 C C . VAL A 1 108 ? -0.878 3.742 2.244 1.00 87.50 108 VAL A C 1
ATOM 810 O O . VAL A 1 108 ? 0.068 3.960 3.001 1.00 87.50 108 VAL A O 1
ATOM 813 N N . SER A 1 109 ? -1.446 4.706 1.524 1.00 88.06 109 SER A N 1
ATOM 814 C CA . SER A 1 109 ? -0.981 6.090 1.547 1.00 88.06 109 SER A CA 1
ATOM 815 C C . SER A 1 109 ? -1.016 6.716 2.949 1.00 88.06 109 SER A C 1
ATOM 817 O O . SER A 1 109 ? -2.005 6.569 3.681 1.00 88.06 109 SER A O 1
ATOM 819 N N . PRO A 1 110 ? 0.053 7.444 3.339 1.00 83.38 110 PRO A N 1
ATOM 820 C CA . PRO A 1 110 ? 0.095 8.147 4.616 1.00 83.38 110 PRO A CA 1
ATOM 821 C C . PRO A 1 110 ? -0.846 9.359 4.644 1.00 83.38 110 PRO A C 1
ATOM 823 O O . PRO A 1 110 ? -1.260 9.769 5.728 1.00 83.38 110 PRO A O 1
ATOM 826 N N . THR A 1 111 ? -1.203 9.908 3.478 1.00 83.75 111 THR A N 1
ATOM 827 C CA . THR A 1 111 ? -2.028 11.116 3.342 1.00 83.75 111 THR A CA 1
ATOM 828 C C . THR A 1 111 ? -3.487 10.809 2.999 1.00 83.75 111 THR A C 1
ATOM 830 O O . THR A 1 111 ? -4.375 11.560 3.403 1.00 83.75 111 THR A O 1
ATOM 833 N N . ASP A 1 112 ? -3.774 9.684 2.333 1.00 80.88 112 ASP A N 1
ATOM 834 C CA . ASP A 1 112 ? -5.142 9.246 2.024 1.00 80.88 112 ASP A CA 1
ATOM 835 C C . ASP A 1 112 ? -5.308 7.725 2.206 1.00 80.88 112 ASP A C 1
ATOM 837 O O . ASP A 1 112 ? -4.865 6.953 1.359 1.00 80.88 112 ASP A O 1
ATOM 841 N N . PRO A 1 113 ? -6.016 7.245 3.245 1.00 74.06 113 PRO A N 1
ATOM 842 C CA . PRO A 1 113 ? -6.153 5.812 3.520 1.00 74.06 113 PRO A CA 1
ATOM 843 C C . PRO A 1 113 ? -6.938 5.025 2.455 1.00 74.06 113 PRO A C 1
ATOM 845 O O . PRO A 1 113 ? -7.104 3.817 2.601 1.00 74.06 113 PRO A O 1
ATOM 848 N N . ARG A 1 114 ? -7.463 5.690 1.419 1.00 76.69 114 ARG A N 1
ATOM 849 C CA . ARG A 1 114 ? -8.136 5.057 0.277 1.00 76.69 114 ARG A CA 1
ATOM 850 C C . ARG A 1 114 ? -7.185 4.748 -0.881 1.00 76.69 114 ARG A C 1
ATOM 852 O O . ARG A 1 114 ? -7.599 4.059 -1.807 1.00 76.69 114 ARG A O 1
ATOM 859 N N . LYS A 1 115 ? -5.959 5.278 -0.853 1.00 88.25 115 LYS A N 1
ATOM 860 C CA . LYS A 1 115 ? -4.985 5.165 -1.943 1.00 88.25 115 LYS A CA 1
ATOM 861 C C . LYS A 1 115 ? -3.865 4.188 -1.595 1.00 88.25 115 LYS A C 1
ATOM 863 O O . LYS A 1 115 ? -3.429 4.112 -0.445 1.00 88.25 115 LYS A O 1
ATOM 868 N N . TRP A 1 116 ? -3.362 3.492 -2.607 1.00 93.38 116 TRP A N 1
ATOM 869 C CA . TRP A 1 116 ? -2.175 2.638 -2.509 1.00 93.38 116 TRP A CA 1
ATOM 870 C C . TRP A 1 116 ? -0.894 3.436 -2.738 1.00 93.38 116 TRP A C 1
ATOM 872 O O . TRP A 1 116 ? -0.925 4.536 -3.287 1.00 93.38 116 TRP A O 1
ATOM 882 N N . LEU A 1 117 ? 0.253 2.898 -2.333 1.00 95.56 117 LEU A N 1
ATOM 883 C CA . LEU A 1 117 ? 1.539 3.520 -2.650 1.00 95.56 117 LEU A CA 1
ATOM 884 C C . LEU A 1 117 ? 1.939 3.261 -4.107 1.00 95.56 117 LEU A C 1
ATOM 886 O O . LEU A 1 117 ? 1.664 2.194 -4.664 1.00 95.56 117 LEU A O 1
ATOM 890 N N . ALA A 1 118 ? 2.636 4.226 -4.702 1.00 96.88 118 ALA A N 1
ATOM 891 C CA . ALA A 1 118 ? 3.289 4.092 -5.997 1.00 96.88 118 ALA A CA 1
ATOM 892 C C . ALA A 1 118 ? 4.696 4.700 -5.981 1.00 96.88 118 ALA A C 1
ATOM 894 O O . ALA A 1 118 ? 4.967 5.649 -5.240 1.00 96.88 118 ALA A O 1
ATOM 895 N N . CYS A 1 119 ? 5.599 4.181 -6.811 1.00 97.06 119 CYS A N 1
ATOM 896 C CA . CYS A 1 119 ? 6.909 4.794 -7.023 1.00 97.06 119 CYS A CA 1
ATOM 897 C C . CYS A 1 119 ? 7.453 4.567 -8.434 1.00 97.06 119 CYS A C 1
ATOM 899 O O . CYS A 1 119 ? 7.071 3.623 -9.126 1.00 97.06 119 CYS A O 1
ATOM 901 N N . LEU A 1 120 ? 8.405 5.422 -8.812 1.00 97.69 120 LEU A N 1
ATOM 902 C CA . LEU A 1 120 ? 9.310 5.190 -9.933 1.00 97.69 120 LEU A CA 1
ATOM 903 C C . LEU A 1 120 ? 10.542 4.410 -9.460 1.00 97.69 120 LEU A C 1
ATOM 905 O O . LEU A 1 120 ? 11.027 4.635 -8.349 1.00 97.69 120 LEU A O 1
ATOM 909 N N . ASP A 1 121 ? 11.037 3.518 -10.312 1.00 96.44 121 ASP A N 1
ATOM 910 C CA . ASP A 1 121 ? 12.166 2.622 -10.064 1.00 96.44 121 ASP A CA 1
ATOM 911 C C . ASP A 1 121 ? 13.147 2.642 -11.244 1.00 96.44 121 ASP A C 1
ATOM 913 O O . ASP A 1 121 ? 12.735 2.517 -12.403 1.00 96.44 121 ASP A O 1
ATOM 917 N N . LEU A 1 122 ? 14.434 2.812 -10.929 1.00 96.75 122 LEU A N 1
ATOM 918 C CA . LEU A 1 122 ? 15.554 2.885 -11.873 1.00 96.75 122 LEU A CA 1
ATOM 919 C C . LEU A 1 122 ? 16.524 1.694 -11.756 1.00 96.75 122 LEU A C 1
ATOM 921 O O . LEU A 1 122 ? 17.633 1.756 -12.294 1.00 96.75 122 LEU A O 1
ATOM 925 N N . CYS A 1 123 ? 16.147 0.616 -11.058 1.00 91.19 123 CYS A N 1
ATOM 926 C CA . CYS A 1 123 ? 17.044 -0.510 -10.801 1.00 91.19 123 CYS A CA 1
ATOM 927 C C . CYS A 1 123 ? 17.514 -1.250 -12.069 1.00 91.19 123 CYS A C 1
ATOM 929 O O . CYS A 1 123 ? 16.848 -1.268 -13.111 1.00 91.19 123 CYS A O 1
ATOM 931 N N . ASP A 1 124 ? 18.675 -1.904 -11.944 1.00 91.94 124 ASP A N 1
ATOM 932 C CA . ASP A 1 124 ? 19.318 -2.680 -13.011 1.00 91.94 124 ASP A CA 1
ATOM 933 C C . ASP A 1 124 ? 18.400 -3.799 -13.532 1.00 91.94 124 ASP A C 1
ATOM 935 O O . ASP A 1 124 ? 18.257 -3.963 -14.743 1.00 91.94 124 ASP A O 1
ATOM 939 N N . ASP A 1 125 ? 17.698 -4.504 -12.641 1.00 90.06 125 ASP A N 1
ATOM 940 C CA . ASP A 1 125 ? 16.794 -5.594 -13.016 1.00 90.06 125 ASP A CA 1
ATOM 941 C C . ASP A 1 125 ? 15.609 -5.116 -13.862 1.00 90.06 125 ASP A C 1
ATOM 943 O O . ASP A 1 125 ? 15.269 -5.738 -14.869 1.00 90.06 125 ASP A O 1
ATOM 947 N N . CYS A 1 126 ? 14.963 -4.013 -13.466 1.00 88.31 126 CYS A N 1
ATOM 948 C CA . CYS A 1 126 ? 13.846 -3.449 -14.222 1.00 88.31 126 CYS A CA 1
ATOM 949 C C . CYS A 1 126 ? 14.307 -3.017 -15.618 1.00 88.31 126 CYS A C 1
ATOM 951 O O . CYS A 1 126 ? 13.607 -3.277 -16.595 1.00 88.31 126 CYS A O 1
ATOM 953 N N . ARG A 1 127 ? 15.509 -2.444 -15.740 1.00 92.81 127 ARG A N 1
ATOM 954 C CA . ARG A 1 127 ? 16.108 -2.110 -17.040 1.00 92.81 127 ARG A CA 1
ATOM 955 C C . ARG A 1 127 ? 16.392 -3.344 -17.895 1.00 92.81 127 ARG A C 1
ATOM 957 O O . ARG A 1 127 ? 16.033 -3.345 -19.070 1.00 92.81 127 ARG A O 1
ATOM 964 N N . LEU A 1 128 ? 16.986 -4.392 -17.323 1.00 88.31 128 LEU A N 1
ATOM 965 C CA . LEU A 1 128 ? 17.312 -5.631 -18.042 1.00 88.31 128 LEU A CA 1
ATOM 966 C C . LEU A 1 128 ? 16.068 -6.366 -18.549 1.00 88.31 128 LEU A C 1
ATOM 968 O O . LEU A 1 128 ? 16.089 -6.929 -19.640 1.00 88.31 128 LEU A O 1
ATOM 972 N N . LEU A 1 129 ? 14.994 -6.364 -17.763 1.00 89.62 129 LEU A N 1
ATOM 973 C CA . LEU A 1 129 ? 13.780 -7.110 -18.084 1.00 89.62 129 LEU A CA 1
ATOM 974 C C . LEU A 1 129 ? 12.812 -6.331 -18.964 1.00 89.62 129 LEU A C 1
ATOM 976 O O . LEU A 1 129 ? 12.210 -6.901 -19.869 1.00 89.62 129 LEU A O 1
ATOM 980 N N . ASN A 1 130 ? 12.657 -5.036 -18.694 1.00 90.50 130 ASN A N 1
ATOM 981 C CA . ASN A 1 130 ? 11.641 -4.220 -19.347 1.00 90.50 130 ASN A CA 1
ATOM 982 C C . ASN A 1 130 ? 12.212 -3.427 -20.532 1.00 90.50 130 ASN A C 1
ATOM 984 O O . ASN A 1 130 ? 11.443 -2.878 -21.318 1.00 90.50 130 ASN A O 1
ATOM 988 N N . GLY A 1 131 ? 13.540 -3.306 -20.647 1.00 91.19 131 GLY A N 1
ATOM 989 C CA . GLY A 1 131 ? 14.183 -2.488 -21.677 1.00 91.19 131 GLY A CA 1
ATOM 990 C C . GLY A 1 131 ? 13.888 -0.987 -21.552 1.00 91.19 131 GLY A C 1
ATOM 991 O O . GLY A 1 131 ? 13.984 -0.265 -22.541 1.00 91.19 131 GLY A O 1
ATOM 992 N N . THR A 1 132 ? 13.505 -0.505 -20.363 1.00 92.75 132 THR A N 1
ATOM 993 C CA . THR A 1 132 ? 13.195 0.910 -20.086 1.00 92.75 132 THR A CA 1
ATOM 994 C C . THR A 1 132 ? 14.053 1.448 -18.952 1.00 92.75 132 THR A C 1
ATOM 996 O O . THR A 1 132 ? 14.312 0.744 -17.981 1.00 92.75 132 THR A O 1
ATOM 999 N N . HIS A 1 133 ? 14.445 2.719 -19.054 1.00 94.25 133 HIS A N 1
ATOM 1000 C CA . HIS A 1 133 ? 15.234 3.423 -18.044 1.00 94.25 133 HIS A CA 1
ATOM 1001 C C . HIS A 1 133 ? 14.483 3.598 -16.719 1.00 94.25 133 HIS A C 1
ATOM 1003 O O . HIS A 1 133 ? 15.120 3.695 -15.678 1.00 94.25 133 HIS A O 1
ATOM 1009 N N . VAL A 1 134 ? 13.146 3.623 -16.757 1.00 96.31 134 VAL A N 1
ATOM 1010 C CA . VAL A 1 134 ? 12.283 3.810 -15.587 1.00 96.31 134 VAL A CA 1
ATOM 1011 C C . VAL A 1 134 ? 11.061 2.903 -15.659 1.00 96.31 134 VAL A C 1
ATOM 1013 O O . VAL A 1 134 ? 10.460 2.726 -16.721 1.00 96.31 134 VAL A O 1
ATOM 1016 N N . THR A 1 135 ? 10.688 2.326 -14.519 1.00 95.62 135 THR A N 1
ATOM 1017 C CA . THR A 1 135 ? 9.455 1.548 -14.348 1.00 95.62 135 THR A CA 1
ATOM 1018 C C . THR A 1 135 ? 8.620 2.138 -13.217 1.00 95.62 135 THR A C 1
ATOM 1020 O O . THR A 1 135 ? 9.161 2.632 -12.232 1.00 95.62 135 THR A O 1
ATOM 1023 N N . ALA A 1 136 ? 7.298 2.093 -13.362 1.00 96.88 136 ALA A N 1
ATOM 1024 C CA . ALA A 1 136 ? 6.359 2.520 -12.336 1.00 96.88 136 ALA A CA 1
ATOM 1025 C C . ALA A 1 136 ? 5.673 1.311 -11.691 1.00 96.88 136 ALA A C 1
ATOM 1027 O O . ALA A 1 136 ? 5.109 0.469 -12.395 1.00 96.88 136 ALA A O 1
ATOM 1028 N N . TRP A 1 137 ? 5.675 1.271 -10.361 1.00 97.06 137 TRP A N 1
ATOM 1029 C CA . TRP A 1 137 ? 5.083 0.195 -9.567 1.00 97.06 137 TRP A CA 1
ATOM 1030 C C . TRP A 1 137 ? 4.033 0.734 -8.601 1.00 97.06 137 TRP A C 1
ATOM 1032 O O . TRP A 1 137 ? 4.216 1.804 -8.018 1.00 97.06 137 TRP A O 1
ATOM 1042 N N . THR A 1 138 ? 2.966 -0.037 -8.395 1.00 96.69 138 THR A N 1
ATOM 1043 C CA . THR A 1 138 ? 2.082 0.070 -7.226 1.00 96.69 138 THR A CA 1
ATOM 1044 C C . THR A 1 138 ? 2.040 -1.262 -6.485 1.00 96.69 138 THR A C 1
ATOM 1046 O O . THR A 1 138 ? 2.321 -2.300 -7.075 1.00 96.69 138 THR A O 1
ATOM 1049 N N . PHE A 1 139 ? 1.724 -1.243 -5.195 1.00 94.94 139 PHE A N 1
ATOM 1050 C CA . PHE A 1 139 ? 1.907 -2.381 -4.295 1.00 94.94 139 PHE A CA 1
ATOM 1051 C C . PHE A 1 139 ? 0.557 -2.807 -3.741 1.00 94.94 139 PHE A C 1
ATOM 1053 O O . PHE A 1 139 ? -0.056 -2.062 -2.976 1.00 94.94 139 PHE A O 1
ATOM 1060 N N . LEU A 1 140 ? 0.091 -3.990 -4.134 1.00 91.44 140 LEU A N 1
ATOM 1061 C CA . LEU A 1 140 ? -1.254 -4.458 -3.824 1.00 91.44 140 LEU A CA 1
ATOM 1062 C C . LEU A 1 140 ? -1.202 -5.803 -3.098 1.00 91.44 140 LEU A C 1
ATOM 1064 O O . LEU A 1 140 ? -0.381 -6.652 -3.444 1.00 91.44 140 LEU A O 1
ATOM 1068 N N . PRO A 1 141 ? -2.085 -6.047 -2.118 1.00 87.75 141 PRO A N 1
ATOM 1069 C CA . PRO A 1 141 ? -2.256 -7.386 -1.579 1.00 87.75 141 PRO A CA 1
ATOM 1070 C C . PRO A 1 141 ? -2.770 -8.334 -2.665 1.00 87.75 141 PRO A C 1
ATOM 1072 O O . PRO A 1 141 ? -3.766 -8.025 -3.325 1.00 87.75 141 PRO A O 1
ATOM 1075 N N . LEU A 1 142 ? -2.135 -9.500 -2.823 1.00 86.06 142 LEU A N 1
ATOM 1076 C CA . LEU A 1 142 ? -2.514 -10.513 -3.824 1.00 86.06 142 LEU A CA 1
ATOM 1077 C C . LEU A 1 142 ? -4.003 -10.864 -3.747 1.00 86.06 142 LEU A C 1
ATOM 1079 O O . LEU A 1 142 ? -4.670 -11.066 -4.758 1.00 86.06 142 LEU A O 1
ATOM 1083 N N . GLN A 1 143 ? -4.540 -10.899 -2.532 1.00 78.25 143 GLN A N 1
ATOM 1084 C CA . GLN A 1 143 ? -5.907 -11.319 -2.263 1.00 78.25 143 GLN A CA 1
ATOM 1085 C C . GLN A 1 143 ? -6.966 -10.255 -2.590 1.00 78.25 143 GLN A C 1
ATOM 1087 O O . GLN A 1 143 ? -8.156 -10.557 -2.517 1.00 78.25 143 GLN A O 1
ATOM 1092 N N . LEU A 1 144 ? -6.555 -9.018 -2.893 1.00 80.50 144 LEU A N 1
ATOM 1093 C CA . LEU A 1 144 ? -7.450 -7.961 -3.373 1.00 80.50 144 LEU A CA 1
ATOM 1094 C C . LEU A 1 144 ? -7.479 -7.872 -4.903 1.00 80.50 144 LEU A C 1
ATOM 1096 O O . LEU A 1 144 ? -8.231 -7.064 -5.445 1.00 80.50 144 LEU A O 1
ATOM 1100 N N . LEU A 1 145 ? -6.662 -8.667 -5.601 1.00 84.81 145 LEU A N 1
ATOM 1101 C CA . LEU A 1 145 ? -6.677 -8.708 -7.055 1.00 84.81 145 LEU A CA 1
ATOM 1102 C C . LEU A 1 145 ? -7.841 -9.556 -7.560 1.00 84.81 145 LEU A C 1
ATOM 1104 O O . LEU A 1 145 ? -8.066 -10.677 -7.103 1.00 84.81 145 LEU A O 1
ATOM 1108 N N . GLU A 1 146 ? -8.544 -9.016 -8.552 1.00 82.38 146 GLU A N 1
ATOM 1109 C CA . GLU A 1 146 ? -9.581 -9.720 -9.292 1.00 82.38 146 GLU A CA 1
ATOM 1110 C C . GLU A 1 146 ? -9.231 -9.729 -10.792 1.00 82.38 146 GLU A C 1
ATOM 1112 O O . GLU A 1 146 ? -9.036 -8.660 -11.379 1.00 82.38 146 GLU A O 1
ATOM 1117 N N . PRO A 1 147 ? -9.146 -10.911 -11.434 1.00 87.00 147 PRO A N 1
ATOM 1118 C CA . PRO A 1 147 ? -9.317 -12.245 -10.850 1.00 87.00 147 PRO A CA 1
ATOM 1119 C C . PRO A 1 147 ? -8.192 -12.596 -9.860 1.00 87.00 147 PRO A C 1
ATOM 1121 O O . PRO A 1 147 ? -7.107 -12.024 -9.921 1.00 87.00 147 PRO A O 1
ATOM 1124 N N . ALA A 1 148 ? -8.471 -13.538 -8.953 1.00 85.12 148 ALA A N 1
ATOM 1125 C CA . ALA A 1 148 ? -7.529 -13.942 -7.912 1.00 85.12 148 ALA A CA 1
ATOM 1126 C C . ALA A 1 148 ? -6.193 -14.405 -8.513 1.00 85.12 148 ALA A C 1
ATOM 1128 O O . ALA A 1 148 ? -6.171 -15.238 -9.421 1.00 85.12 148 ALA A O 1
ATOM 1129 N N . VAL A 1 149 ? -5.090 -13.882 -7.975 1.00 88.62 149 VAL A N 1
ATOM 1130 C CA . VAL A 1 149 ? -3.723 -14.201 -8.403 1.00 88.62 149 VAL A CA 1
ATOM 1131 C C . VAL A 1 149 ? -3.015 -14.950 -7.275 1.00 88.62 149 VAL A C 1
ATOM 1133 O O . VAL A 1 149 ? -2.989 -14.489 -6.134 1.00 88.62 149 VAL A O 1
ATOM 1136 N N . GLY A 1 150 ? -2.466 -16.127 -7.583 1.00 88.31 150 GLY A N 1
ATOM 1137 C CA . GLY A 1 150 ? -1.651 -16.903 -6.650 1.00 88.31 150 GLY A CA 1
ATOM 1138 C C . GLY A 1 150 ? -0.211 -16.394 -6.569 1.00 88.31 150 GLY A C 1
ATOM 1139 O O . GLY A 1 150 ? 0.209 -15.519 -7.321 1.00 88.31 150 GLY A O 1
ATOM 1140 N N . THR A 1 151 ? 0.593 -16.987 -5.687 1.00 90.50 151 THR A N 1
ATOM 1141 C CA . THR A 1 151 ? 2.041 -16.703 -5.605 1.00 90.50 151 THR A CA 1
ATOM 1142 C C . THR A 1 151 ? 2.833 -17.269 -6.791 1.00 90.50 151 THR A C 1
ATOM 1144 O O . THR A 1 151 ? 4.028 -16.998 -6.927 1.00 90.50 151 THR A O 1
ATOM 1147 N N . ASP A 1 152 ? 2.182 -18.039 -7.666 1.00 92.06 152 ASP A N 1
ATOM 1148 C CA . ASP A 1 152 ? 2.692 -18.436 -8.977 1.00 92.06 152 ASP A CA 1
ATOM 1149 C C . ASP A 1 152 ? 2.591 -17.312 -10.019 1.00 92.06 152 ASP A C 1
ATOM 1151 O O . ASP A 1 152 ? 3.268 -17.408 -11.038 1.00 92.06 152 ASP A O 1
ATOM 1155 N N . LEU A 1 153 ? 1.816 -16.252 -9.734 1.00 94.75 153 LEU A N 1
ATOM 1156 C CA . LEU A 1 153 ? 1.546 -15.059 -10.549 1.00 94.75 153 LEU A CA 1
ATOM 1157 C C . LEU A 1 153 ? 0.905 -15.343 -11.921 1.00 94.75 153 LEU A C 1
ATOM 1159 O O . LEU A 1 153 ? 0.996 -14.524 -12.849 1.00 94.75 153 LEU A O 1
ATOM 1163 N N . ILE A 1 154 ? 0.265 -16.505 -12.066 1.00 93.88 154 ILE A N 1
ATOM 1164 C CA . ILE A 1 154 ? -0.361 -16.919 -13.322 1.00 93.88 154 ILE A CA 1
ATOM 1165 C C . ILE A 1 154 ? -1.782 -16.355 -13.395 1.00 93.88 154 ILE A C 1
ATOM 1167 O O . ILE A 1 154 ? -2.642 -16.645 -12.568 1.00 93.88 154 ILE A O 1
ATOM 1171 N N . ILE A 1 155 ? -2.032 -15.550 -14.425 1.00 92.19 155 ILE A N 1
ATOM 1172 C CA . ILE A 1 155 ? -3.329 -14.966 -14.756 1.00 92.19 155 ILE A CA 1
ATOM 1173 C C . ILE A 1 155 ? -3.466 -14.898 -16.279 1.00 92.19 155 ILE A C 1
ATOM 1175 O O . ILE A 1 155 ? -2.648 -14.296 -16.978 1.00 92.19 155 ILE A O 1
ATOM 1179 N N . GLY A 1 156 ? -4.520 -15.510 -16.821 1.00 92.12 156 GLY A N 1
ATOM 1180 C CA . GLY A 1 156 ? -4.759 -15.521 -18.265 1.00 92.12 156 GLY A CA 1
ATOM 1181 C C . GLY A 1 156 ? -3.571 -16.100 -19.044 1.00 92.12 156 GLY A C 1
ATOM 1182 O O . GLY A 1 156 ? -3.229 -17.266 -18.877 1.00 92.12 156 GLY A O 1
ATOM 1183 N N . THR A 1 157 ? -2.949 -15.290 -19.908 1.00 94.75 157 THR A N 1
ATOM 1184 C CA . THR A 1 157 ? -1.787 -15.685 -20.727 1.00 94.75 157 THR A CA 1
ATOM 1185 C C . THR A 1 157 ? -0.438 -15.341 -20.093 1.00 94.75 157 THR A C 1
ATOM 1187 O O . THR A 1 157 ? 0.588 -15.439 -20.775 1.00 94.75 157 THR A O 1
ATOM 1190 N N . SER A 1 158 ? -0.400 -14.892 -18.831 1.00 96.44 158 SER A N 1
ATOM 1191 C CA . SER A 1 158 ? 0.868 -14.546 -18.192 1.00 96.44 158 SER A CA 1
ATOM 1192 C C . SER A 1 158 ? 1.788 -15.765 -18.077 1.00 96.44 158 SER A C 1
ATOM 1194 O O . SER A 1 158 ? 1.356 -16.905 -17.903 1.00 96.44 158 SER A O 1
ATOM 1196 N N . LYS A 1 159 ? 3.086 -15.511 -18.217 1.00 97.62 159 LYS A N 1
ATOM 1197 C CA . LYS A 1 159 ? 4.162 -16.462 -17.955 1.00 97.62 159 LYS A CA 1
ATOM 1198 C C . LYS A 1 159 ? 5.007 -15.924 -16.820 1.00 97.62 159 LYS A C 1
ATOM 1200 O O . LYS A 1 159 ? 5.157 -14.709 -16.676 1.00 97.62 159 LYS A O 1
ATOM 1205 N N . THR A 1 160 ? 5.550 -16.835 -16.026 1.00 97.50 160 THR A N 1
ATOM 1206 C CA . THR A 1 160 ? 6.268 -16.492 -14.804 1.00 97.50 160 THR A CA 1
ATOM 1207 C C . THR A 1 160 ? 7.601 -17.211 -14.762 1.00 97.50 160 THR A C 1
ATOM 1209 O O . THR A 1 160 ? 7.758 -18.308 -15.299 1.00 97.50 160 THR A O 1
ATOM 1212 N N . PHE A 1 161 ? 8.594 -16.547 -14.185 1.00 95.81 161 PHE A N 1
ATOM 1213 C CA . PHE A 1 161 ? 9.919 -17.109 -13.975 1.00 95.81 161 PHE A CA 1
ATOM 1214 C C . PHE A 1 161 ? 10.485 -16.604 -12.651 1.00 95.81 161 PHE A C 1
ATOM 1216 O O . PHE A 1 161 ? 10.098 -15.544 -12.150 1.00 95.81 161 PHE A O 1
ATOM 1223 N N . GLU A 1 162 ? 11.394 -17.383 -12.081 1.00 95.62 162 GLU A N 1
ATOM 1224 C CA . GLU A 1 162 ? 12.123 -17.017 -10.874 1.00 95.62 162 GLU A CA 1
ATOM 1225 C C . GLU A 1 162 ? 13.382 -16.241 -11.281 1.00 95.62 162 GLU A C 1
ATOM 1227 O O . GLU A 1 162 ? 14.280 -16.798 -11.911 1.00 95.62 162 GLU A O 1
ATOM 1232 N N . SER A 1 163 ? 13.423 -14.935 -10.997 1.00 90.75 163 SER A N 1
ATOM 1233 C CA . SER A 1 163 ? 14.568 -14.083 -11.365 1.00 90.75 163 SER A CA 1
ATOM 1234 C C . SER A 1 163 ? 15.744 -14.241 -10.401 1.00 90.75 163 SER A C 1
ATOM 1236 O O . SER A 1 163 ? 16.893 -14.025 -10.773 1.00 90.75 163 SER A O 1
ATOM 1238 N N . SER A 1 164 ? 15.452 -14.617 -9.161 1.00 90.81 164 SER A N 1
ATOM 1239 C CA . SER A 1 164 ? 16.408 -14.987 -8.120 1.00 90.81 164 SER A CA 1
ATOM 1240 C C . SER A 1 164 ? 15.671 -15.804 -7.059 1.00 90.81 164 SER A C 1
ATOM 1242 O O . SER A 1 164 ? 14.443 -15.860 -7.073 1.00 90.81 164 SER A O 1
ATOM 1244 N N . LYS A 1 165 ? 16.404 -16.454 -6.149 1.00 92.75 165 LYS A N 1
ATOM 1245 C CA . LYS A 1 165 ? 15.809 -17.333 -5.134 1.00 92.75 165 LYS A CA 1
ATOM 1246 C C . LYS A 1 165 ? 14.698 -16.612 -4.354 1.00 92.75 165 LYS A C 1
ATOM 1248 O O . LYS A 1 165 ? 14.985 -15.635 -3.670 1.00 92.75 165 LYS A O 1
ATOM 1253 N N . GLY A 1 166 ? 13.470 -17.121 -4.438 1.00 90.44 166 GLY A N 1
ATOM 1254 C CA . GLY A 1 166 ? 12.306 -16.561 -3.740 1.00 90.44 166 GLY A CA 1
ATOM 1255 C C . GLY A 1 166 ? 11.714 -15.302 -4.387 1.00 90.44 166 GLY A C 1
ATOM 1256 O O . GLY A 1 166 ? 10.833 -14.679 -3.801 1.00 90.44 166 GLY A O 1
ATOM 1257 N N . VAL A 1 167 ? 12.157 -14.925 -5.593 1.00 93.00 167 VAL A N 1
ATOM 1258 C CA . VAL A 1 167 ? 11.668 -13.753 -6.334 1.00 93.00 167 VAL A CA 1
ATOM 1259 C C . VAL A 1 167 ? 11.106 -14.184 -7.681 1.00 93.00 167 VAL A C 1
ATOM 1261 O O . VAL A 1 167 ? 11.823 -14.711 -8.535 1.00 93.00 167 VAL A O 1
ATOM 1264 N N . ARG A 1 168 ? 9.819 -13.913 -7.905 1.00 95.81 168 ARG A N 1
ATOM 1265 C CA . ARG A 1 168 ? 9.121 -14.233 -9.154 1.00 95.81 168 ARG A CA 1
ATOM 1266 C C . ARG A 1 168 ? 8.698 -12.979 -9.888 1.00 95.81 168 ARG A C 1
ATOM 1268 O O . ARG A 1 168 ? 8.317 -11.973 -9.294 1.00 95.81 168 ARG A O 1
ATOM 1275 N N . ARG A 1 169 ? 8.724 -13.071 -11.212 1.00 96.25 169 ARG A N 1
ATOM 1276 C CA . ARG A 1 169 ? 8.278 -12.009 -12.111 1.00 96.25 169 ARG A CA 1
ATOM 1277 C C . ARG A 1 169 ? 7.319 -12.582 -13.139 1.00 96.25 169 ARG A C 1
ATOM 1279 O O . ARG A 1 169 ? 7.518 -13.699 -13.616 1.00 96.25 169 ARG A O 1
ATOM 1286 N N . ALA A 1 170 ? 6.284 -11.816 -13.468 1.00 97.50 170 ALA A N 1
ATOM 1287 C CA . ALA A 1 170 ? 5.267 -12.187 -14.441 1.00 97.50 170 ALA A CA 1
ATOM 1288 C C . ALA A 1 170 ? 5.254 -11.215 -15.616 1.00 97.50 170 ALA A C 1
ATOM 1290 O O . ALA A 1 170 ? 5.327 -9.999 -15.429 1.00 97.50 170 ALA A O 1
ATOM 1291 N N . PHE A 1 171 ? 5.086 -11.750 -16.820 1.00 97.19 171 PHE A N 1
ATOM 1292 C CA . PHE A 1 171 ? 4.915 -10.978 -18.047 1.00 97.19 171 PHE A CA 1
ATOM 1293 C C . PHE A 1 171 ? 3.830 -11.603 -18.927 1.00 97.19 171 PHE A C 1
ATOM 1295 O O . PHE A 1 171 ? 3.515 -12.787 -18.807 1.00 97.19 171 PHE A O 1
ATOM 1302 N N . CYS A 1 172 ? 3.242 -10.826 -19.833 1.00 96.94 172 CYS A N 1
ATOM 1303 C CA . CYS A 1 172 ? 2.268 -11.328 -20.793 1.00 96.94 172 CYS A CA 1
ATOM 1304 C C . CYS A 1 172 ? 2.940 -12.299 -21.774 1.00 96.94 172 CYS A C 1
ATOM 1306 O O . CYS A 1 172 ? 3.810 -11.901 -22.548 1.00 96.94 172 CYS A O 1
ATOM 1308 N N . GLY A 1 173 ? 2.499 -13.559 -21.813 1.00 97.12 173 GLY A N 1
ATOM 1309 C CA . GLY A 1 173 ? 3.064 -14.580 -22.696 1.00 97.12 173 GLY A CA 1
ATOM 1310 C C . GLY A 1 173 ? 2.832 -14.342 -24.192 1.00 97.12 173 GLY A C 1
ATOM 1311 O O . GLY A 1 173 ? 3.397 -15.078 -25.000 1.00 97.12 173 GLY A O 1
ATOM 1312 N N . THR A 1 174 ? 2.018 -13.344 -24.553 1.00 97.69 174 THR A N 1
ATOM 1313 C CA . THR A 1 174 ? 1.714 -12.960 -25.939 1.00 97.69 174 THR A CA 1
ATOM 1314 C C . THR A 1 174 ? 2.570 -11.790 -26.423 1.00 97.69 174 THR A C 1
ATOM 1316 O O . THR A 1 174 ? 3.149 -11.879 -27.499 1.00 97.69 174 THR A O 1
ATOM 1319 N N . CYS A 1 175 ? 2.652 -10.695 -25.658 1.00 95.62 175 CYS A N 1
ATOM 1320 C CA . CYS A 1 175 ? 3.337 -9.465 -26.085 1.00 95.62 175 CYS A CA 1
ATOM 1321 C C . CYS A 1 175 ? 4.585 -9.107 -25.266 1.00 95.62 175 CYS A C 1
ATOM 1323 O O . CYS A 1 175 ? 5.266 -8.147 -25.606 1.00 95.62 175 CYS A O 1
ATOM 1325 N N . GLY A 1 176 ? 4.883 -9.834 -24.187 1.00 94.44 176 GLY A N 1
ATOM 1326 C CA . GLY A 1 176 ? 6.056 -9.588 -23.347 1.00 94.44 176 GLY A CA 1
ATOM 1327 C C . GLY A 1 176 ? 5.901 -8.476 -22.307 1.00 94.44 176 GLY A C 1
ATOM 1328 O O . GLY A 1 176 ? 6.833 -8.246 -21.549 1.00 94.44 176 GLY A O 1
ATOM 1329 N N . ALA A 1 177 ? 4.749 -7.800 -22.227 1.00 95.50 177 ALA A N 1
ATOM 1330 C CA . ALA A 1 177 ? 4.548 -6.718 -21.263 1.00 95.50 177 ALA A CA 1
ATOM 1331 C C . ALA A 1 177 ? 4.699 -7.205 -19.812 1.00 95.50 177 ALA A C 1
ATOM 1333 O O . ALA A 1 177 ? 4.059 -8.183 -19.421 1.00 95.50 177 ALA A O 1
ATOM 1334 N N . THR A 1 178 ? 5.508 -6.508 -19.017 1.00 96.38 178 THR A N 1
ATOM 1335 C CA . THR A 1 178 ? 5.708 -6.786 -17.589 1.00 96.38 178 THR A CA 1
ATOM 1336 C C . THR A 1 178 ? 4.420 -6.559 -16.811 1.00 96.38 178 THR A C 1
ATOM 1338 O O . THR A 1 178 ? 3.792 -5.512 -16.953 1.00 96.38 178 THR A O 1
ATOM 1341 N N . VAL A 1 179 ? 4.032 -7.540 -15.993 1.00 96.19 179 VAL A N 1
ATOM 1342 C CA . VAL A 1 179 ? 2.775 -7.529 -15.232 1.00 96.19 179 VAL A CA 1
ATOM 1343 C C . VAL A 1 179 ? 3.038 -7.403 -13.736 1.00 96.19 179 VAL A C 1
ATOM 1345 O O . VAL A 1 179 ? 2.575 -6.445 -13.117 1.00 96.19 179 VAL A O 1
ATOM 1348 N N . PHE A 1 180 ? 3.798 -8.344 -13.168 1.00 97.12 180 PHE A N 1
ATOM 1349 C CA . PHE A 1 180 ? 3.981 -8.453 -11.722 1.00 97.12 180 PHE A CA 1
ATOM 1350 C C . PHE A 1 180 ? 5.435 -8.676 -11.317 1.00 97.12 180 PHE A C 1
ATOM 1352 O O . PHE A 1 180 ? 6.199 -9.336 -12.027 1.00 97.12 180 PHE A O 1
ATOM 1359 N N . TYR A 1 181 ? 5.768 -8.207 -10.120 1.00 95.50 181 TYR A N 1
ATOM 1360 C CA . TYR A 1 181 ? 6.927 -8.628 -9.342 1.00 95.50 181 TYR A CA 1
ATOM 1361 C C . TYR A 1 181 ? 6.466 -9.089 -7.954 1.00 95.50 181 TYR A C 1
ATOM 1363 O O . TYR A 1 181 ? 5.594 -8.473 -7.346 1.00 95.50 181 TYR A O 1
ATOM 1371 N N . TRP A 1 182 ? 7.050 -10.169 -7.443 1.00 95.75 182 TRP A N 1
ATOM 1372 C CA . TRP A 1 182 ? 6.733 -10.721 -6.128 1.00 95.75 182 TRP A CA 1
ATOM 1373 C C . TRP A 1 182 ? 7.984 -11.301 -5.466 1.00 95.75 182 TRP A C 1
ATOM 1375 O O . TRP A 1 182 ? 8.832 -11.886 -6.141 1.00 95.75 182 TRP A O 1
ATOM 1385 N N . SER A 1 183 ? 8.078 -11.173 -4.142 1.00 91.00 183 SER A N 1
ATOM 1386 C CA . SER A 1 183 ? 9.152 -11.747 -3.325 1.00 91.00 183 SER A CA 1
ATOM 1387 C C . SER A 1 183 ? 8.570 -12.461 -2.107 1.00 91.00 183 SER A C 1
ATOM 1389 O O . SER A 1 183 ? 7.636 -11.952 -1.484 1.00 91.00 183 SER A O 1
ATOM 1391 N N . GLU A 1 184 ? 9.163 -13.593 -1.725 1.00 88.69 184 GLU A N 1
ATOM 1392 C CA . GLU A 1 184 ? 8.844 -14.326 -0.492 1.00 88.69 184 GLU A CA 1
ATOM 1393 C C . GLU A 1 184 ? 8.969 -13.451 0.766 1.00 88.69 184 GLU A C 1
ATOM 1395 O O . GLU A 1 184 ? 8.190 -13.625 1.704 1.00 88.69 184 GLU A O 1
ATOM 1400 N N . ASP A 1 185 ? 9.856 -12.448 0.758 1.00 85.50 185 ASP A N 1
ATOM 1401 C CA . ASP A 1 185 ? 10.021 -11.490 1.865 1.00 85.50 185 ASP A CA 1
ATOM 1402 C C . ASP A 1 185 ? 8.755 -10.655 2.127 1.00 85.50 185 ASP A C 1
ATOM 1404 O O . ASP A 1 185 ? 8.559 -10.116 3.217 1.00 85.50 185 ASP A O 1
ATOM 1408 N N . ARG A 1 186 ? 7.893 -10.523 1.112 1.00 86.44 186 ARG A N 1
ATOM 1409 C CA . ARG A 1 186 ? 6.611 -9.811 1.159 1.00 86.44 186 ARG A CA 1
ATOM 1410 C C . ARG A 1 186 ? 5.507 -10.682 0.565 1.00 86.44 186 ARG A C 1
ATOM 1412 O O . ARG A 1 186 ? 4.785 -10.236 -0.319 1.00 86.44 186 ARG A O 1
ATOM 1419 N N . ALA A 1 187 ? 5.373 -11.914 1.057 1.00 86.19 187 ALA A N 1
ATOM 1420 C CA . ALA A 1 187 ? 4.543 -12.954 0.442 1.00 86.19 187 ALA A CA 1
ATOM 1421 C C . ALA A 1 187 ? 3.082 -12.555 0.136 1.00 86.19 187 ALA A C 1
ATOM 1423 O O . ALA A 1 187 ? 2.508 -13.071 -0.822 1.00 86.19 187 ALA A O 1
ATOM 1424 N N . ASP A 1 188 ? 2.490 -11.636 0.903 1.00 85.75 188 ASP A N 1
ATOM 1425 C CA . ASP A 1 188 ? 1.114 -11.164 0.692 1.00 85.75 188 ASP A CA 1
ATOM 1426 C C . ASP A 1 188 ? 0.984 -10.010 -0.316 1.00 85.75 188 ASP A C 1
ATOM 1428 O O . ASP A 1 188 ? -0.130 -9.686 -0.721 1.00 85.75 188 ASP A O 1
ATOM 1432 N N . ILE A 1 189 ? 2.088 -9.381 -0.728 1.00 91.00 189 ILE A N 1
ATOM 1433 C CA . ILE A 1 189 ? 2.094 -8.194 -1.588 1.00 91.00 189 ILE A CA 1
ATOM 1434 C C . ILE A 1 189 ? 2.690 -8.529 -2.946 1.00 91.00 189 ILE A C 1
ATOM 1436 O O . ILE A 1 189 ? 3.753 -9.137 -3.049 1.00 91.00 189 ILE A O 1
ATOM 1440 N N . VAL A 1 190 ? 2.037 -8.042 -3.991 1.00 94.81 190 VAL A N 1
ATOM 1441 C CA . VAL A 1 190 ? 2.543 -8.058 -5.356 1.00 94.81 190 VAL A CA 1
ATOM 1442 C C . VAL A 1 190 ? 2.709 -6.632 -5.858 1.00 94.81 190 VAL A C 1
ATOM 1444 O O . VAL A 1 190 ? 1.873 -5.756 -5.621 1.00 94.81 190 VAL A O 1
ATOM 1447 N N . ASP A 1 191 ? 3.804 -6.403 -6.562 1.00 96.06 191 ASP A N 1
ATOM 1448 C CA . ASP A 1 191 ? 4.068 -5.143 -7.228 1.00 96.06 191 ASP A CA 1
ATOM 1449 C C . ASP A 1 191 ? 3.449 -5.246 -8.626 1.00 96.06 191 ASP A C 1
ATOM 1451 O O . ASP A 1 191 ? 3.759 -6.162 -9.392 1.00 96.06 191 ASP A O 1
ATOM 1455 N N . VAL A 1 192 ? 2.541 -4.331 -8.952 1.00 96.12 192 VAL A N 1
ATOM 1456 C CA . VAL A 1 192 ? 1.814 -4.279 -10.224 1.00 96.12 192 VAL A CA 1
ATOM 1457 C C . VAL A 1 192 ? 2.382 -3.163 -11.086 1.00 96.12 192 VAL A C 1
ATOM 1459 O O . VAL A 1 192 ? 2.507 -2.019 -10.635 1.00 96.12 192 VAL A O 1
ATOM 1462 N N . ALA A 1 193 ? 2.728 -3.490 -12.331 1.00 96.25 193 ALA A N 1
ATOM 1463 C CA . ALA A 1 193 ? 3.265 -2.519 -13.273 1.00 96.25 193 ALA A CA 1
ATOM 1464 C C . ALA A 1 193 ? 2.182 -1.487 -13.623 1.00 96.25 193 ALA A C 1
ATOM 1466 O O . ALA A 1 193 ? 1.199 -1.800 -14.300 1.00 96.25 193 ALA A O 1
ATOM 1467 N N . LEU A 1 194 ? 2.368 -0.235 -13.194 1.00 94.62 194 LEU A N 1
ATOM 1468 C CA . LEU A 1 194 ? 1.368 0.825 -13.379 1.00 94.62 194 LEU A CA 1
ATOM 1469 C C . LEU A 1 194 ? 1.111 1.154 -14.853 1.00 94.62 194 LEU A C 1
ATOM 1471 O O . LEU A 1 194 ? 0.026 1.615 -15.188 1.00 94.62 194 LEU A O 1
ATOM 1475 N N . GLY A 1 195 ? 2.053 0.843 -15.750 1.00 91.50 195 GLY A N 1
ATOM 1476 C CA . GLY A 1 195 ? 1.860 0.982 -17.198 1.00 91.50 195 GLY A CA 1
ATOM 1477 C C . GLY A 1 195 ? 0.716 0.131 -17.773 1.00 91.50 195 GLY A C 1
ATOM 1478 O O . GLY A 1 195 ? 0.261 0.400 -18.881 1.00 91.50 195 GLY A O 1
ATOM 1479 N N . LEU A 1 196 ? 0.231 -0.873 -17.033 1.00 91.69 196 LEU A N 1
ATOM 1480 C CA . LEU A 1 196 ? -0.943 -1.671 -17.405 1.00 91.69 196 LEU A CA 1
ATOM 1481 C C . LEU A 1 196 ? -2.262 -1.104 -16.863 1.00 91.69 196 LEU A C 1
ATOM 1483 O O . LEU A 1 196 ? -3.336 -1.513 -17.309 1.00 91.69 196 LEU A O 1
ATOM 1487 N N . VAL A 1 197 ? -2.204 -0.182 -15.901 1.00 89.50 197 VAL A N 1
ATOM 1488 C CA . VAL A 1 197 ? -3.389 0.371 -15.248 1.00 89.50 197 VAL A CA 1
ATOM 1489 C C . VAL A 1 197 ? -3.985 1.463 -16.126 1.00 89.50 197 VAL A C 1
ATOM 1491 O O . VAL A 1 197 ? -3.363 2.485 -16.408 1.00 89.50 197 VAL A O 1
ATOM 1494 N N . ARG A 1 198 ? -5.232 1.258 -16.555 1.00 88.94 198 ARG A N 1
ATOM 1495 C CA . ARG A 1 198 ? -5.992 2.255 -17.312 1.00 88.94 198 ARG A CA 1
ATOM 1496 C C . ARG A 1 198 ? -6.903 3.035 -16.374 1.00 88.94 198 ARG A C 1
ATOM 1498 O O . ARG A 1 198 ? -8.042 2.641 -16.147 1.00 88.94 198 ARG A O 1
ATOM 1505 N N . ALA A 1 199 ? -6.399 4.151 -15.868 1.00 88.38 199 ALA A N 1
ATOM 1506 C CA . ALA A 1 199 ? -7.182 5.094 -15.083 1.00 88.38 199 ALA A CA 1
ATOM 1507 C C . ALA A 1 199 ? -7.784 6.181 -15.995 1.00 88.38 199 ALA A C 1
ATOM 1509 O O . ALA A 1 199 ? -7.107 6.697 -16.888 1.00 88.38 199 ALA A O 1
ATOM 1510 N N . SER A 1 200 ? -9.062 6.520 -15.804 1.00 89.19 200 SER A N 1
ATOM 1511 C CA . SER A 1 200 ? -9.754 7.538 -16.616 1.00 89.19 200 SER A CA 1
ATOM 1512 C C . SER A 1 200 ? -9.181 8.945 -16.431 1.00 89.19 200 SER A C 1
ATOM 1514 O O . SER A 1 200 ? -9.294 9.781 -17.321 1.00 89.19 200 SER A O 1
ATOM 1516 N N . GLU A 1 201 ? -8.555 9.194 -15.284 1.00 88.31 201 GLU A N 1
ATOM 1517 C CA . GLU A 1 201 ? -7.907 10.451 -14.917 1.00 88.31 201 GLU A CA 1
ATOM 1518 C C . GLU A 1 201 ? -6.490 10.615 -15.495 1.00 88.31 201 GLU A C 1
ATOM 1520 O O . GLU A 1 201 ? -5.880 11.666 -15.321 1.00 88.31 201 GLU A O 1
ATOM 1525 N N . GLY A 1 202 ? -5.961 9.602 -16.191 1.00 88.00 20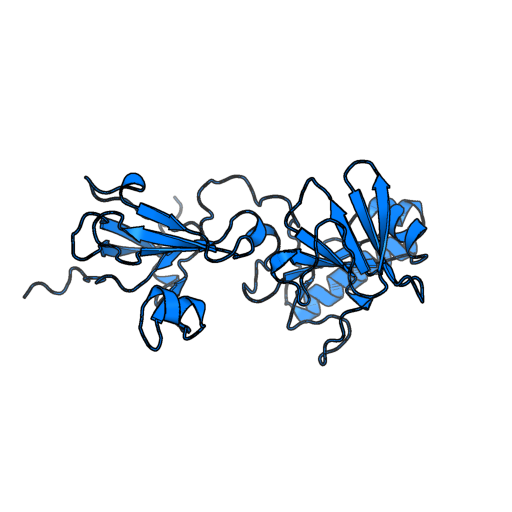2 GLY A N 1
ATOM 1526 C CA . GLY A 1 202 ? -4.657 9.652 -16.852 1.00 88.00 202 GLY A CA 1
ATOM 1527 C C . GLY A 1 202 ? -3.586 8.758 -16.222 1.00 88.00 202 GLY A C 1
ATOM 1528 O O . GLY A 1 202 ? -3.848 7.948 -15.335 1.00 88.00 202 GLY A O 1
ATOM 1529 N N . LEU A 1 203 ? -2.352 8.902 -16.716 1.00 85.25 203 LEU A N 1
ATOM 1530 C CA . LEU A 1 203 ? -1.241 7.965 -16.480 1.00 85.25 203 LEU A CA 1
ATOM 1531 C C . LEU A 1 203 ? -0.819 7.828 -15.011 1.00 85.25 203 LEU A C 1
ATOM 1533 O O . LEU A 1 203 ? -0.277 6.797 -14.628 1.00 85.25 203 LEU A O 1
ATOM 1537 N N . PHE A 1 204 ? -1.050 8.856 -14.195 1.00 91.31 204 PHE A N 1
ATOM 1538 C CA . PHE A 1 204 ? -0.641 8.858 -12.791 1.00 91.31 204 PHE A CA 1
ATOM 1539 C C . PHE A 1 204 ? -1.686 8.243 -11.854 1.00 91.31 204 PHE A C 1
ATOM 1541 O O . PHE A 1 204 ? -1.373 8.057 -10.682 1.00 91.31 204 PHE A O 1
ATOM 1548 N N . ALA A 1 205 ? -2.894 7.912 -12.336 1.00 93.44 205 ALA A N 1
ATOM 1549 C CA . ALA A 1 205 ? -3.954 7.295 -11.532 1.00 93.44 205 ALA A CA 1
ATOM 1550 C C . ALA A 1 205 ? -4.134 7.972 -10.153 1.00 93.44 205 ALA A C 1
ATOM 1552 O O . ALA A 1 205 ? -4.227 7.305 -9.121 1.00 93.44 205 ALA A O 1
ATOM 1553 N N . GLU A 1 206 ? -4.122 9.314 -10.127 1.00 91.19 206 GLU A N 1
ATOM 1554 C CA . GLU A 1 206 ? -4.027 10.134 -8.904 1.00 91.19 206 GLU A CA 1
ATOM 1555 C C . GLU A 1 206 ? -5.167 9.855 -7.907 1.00 91.19 206 GLU A C 1
ATOM 1557 O O . GLU A 1 206 ? -5.037 10.154 -6.717 1.00 91.19 206 GLU A O 1
ATOM 1562 N N . SER A 1 207 ? -6.289 9.272 -8.352 1.00 89.56 207 SER A N 1
ATOM 1563 C CA . SER A 1 207 ? -7.388 8.884 -7.461 1.00 89.56 207 SER A CA 1
ATOM 1564 C C . SER A 1 207 ? -7.188 7.520 -6.780 1.00 89.56 207 SER A C 1
ATOM 1566 O O . SER A 1 207 ? -7.798 7.279 -5.738 1.00 89.56 207 SER A O 1
ATOM 1568 N N . TRP A 1 208 ? -6.295 6.672 -7.304 1.00 90.62 208 TRP A N 1
ATOM 1569 C CA . TRP A 1 208 ? -6.006 5.316 -6.812 1.00 90.62 208 TRP A CA 1
ATOM 1570 C C . TRP A 1 208 ? -4.702 5.216 -6.027 1.00 90.62 208 TRP A C 1
ATOM 1572 O O . TRP A 1 208 ? -4.608 4.400 -5.108 1.00 90.62 208 TRP A O 1
ATOM 1582 N N . VAL A 1 209 ? -3.693 6.015 -6.384 1.00 94.94 209 VAL A N 1
ATOM 1583 C CA . VAL A 1 209 ? -2.353 5.902 -5.800 1.00 94.94 209 VAL A CA 1
ATOM 1584 C C . VAL A 1 209 ? -1.81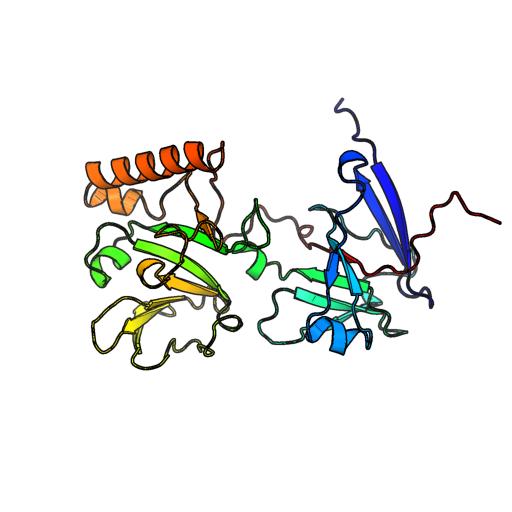3 7.236 -5.297 1.00 94.94 209 VAL A C 1
ATOM 1586 O O . VAL A 1 209 ? -2.120 8.301 -5.829 1.00 94.94 209 VAL A O 1
ATOM 1589 N N . THR A 1 210 ? -0.973 7.167 -4.269 1.00 95.62 210 THR A N 1
ATOM 1590 C CA . THR A 1 210 ? -0.111 8.264 -3.828 1.00 95.62 210 THR A CA 1
ATOM 1591 C C . THR A 1 210 ? 1.319 7.946 -4.237 1.00 95.62 210 THR A C 1
ATOM 1593 O O . THR A 1 210 ? 1.900 6.945 -3.807 1.00 95.62 210 THR A O 1
ATOM 1596 N N . TRP A 1 211 ? 1.892 8.811 -5.067 1.00 97.00 211 TRP A N 1
ATOM 1597 C CA . TRP A 1 211 ? 3.254 8.663 -5.560 1.00 97.00 211 TRP A CA 1
ATOM 1598 C C . TRP A 1 211 ? 4.271 9.124 -4.525 1.00 97.00 211 TRP A C 1
ATOM 1600 O O . TRP A 1 211 ? 4.169 10.224 -3.981 1.00 97.00 211 TRP A O 1
ATOM 1610 N N . ARG A 1 212 ? 5.310 8.314 -4.309 1.00 96.88 212 ARG A N 1
ATOM 1611 C CA . ARG A 1 212 ? 6.517 8.781 -3.634 1.00 96.88 212 ARG A CA 1
ATOM 1612 C C . ARG A 1 212 ? 7.257 9.715 -4.575 1.00 96.88 212 ARG A C 1
ATOM 1614 O O . ARG A 1 212 ? 7.805 9.272 -5.582 1.00 96.88 212 ARG A O 1
ATOM 1621 N N . ASN A 1 213 ? 7.269 10.994 -4.233 1.00 96.12 213 ASN A N 1
ATOM 1622 C CA . ASN A 1 213 ? 7.823 12.044 -5.079 1.00 96.12 213 ASN A CA 1
ATOM 1623 C C . ASN A 1 213 ? 9.097 12.679 -4.494 1.00 96.12 213 ASN A C 1
ATOM 1625 O O . ASN A 1 213 ? 9.829 13.349 -5.211 1.00 96.12 213 ASN A O 1
ATOM 1629 N N . GLY A 1 214 ? 9.430 12.409 -3.228 1.00 95.19 214 GLY A N 1
ATOM 1630 C CA . GLY A 1 214 ? 10.685 12.870 -2.632 1.00 95.19 214 GLY A CA 1
ATOM 1631 C C . GLY A 1 214 ? 11.911 12.034 -2.980 1.00 95.19 214 GLY A C 1
ATOM 1632 O O . GLY A 1 214 ? 13.028 12.466 -2.704 1.00 95.19 214 GLY A O 1
ATOM 1633 N N . ARG A 1 215 ? 11.714 10.852 -3.578 1.00 94.31 215 ARG A N 1
ATOM 1634 C CA . ARG A 1 215 ? 12.789 9.914 -3.915 1.00 94.31 215 ARG A CA 1
ATOM 1635 C C . ARG A 1 215 ? 12.355 8.868 -4.936 1.00 94.31 215 ARG A C 1
ATOM 1637 O O . ARG A 1 215 ? 11.284 8.267 -4.809 1.00 94.31 215 ARG A O 1
ATOM 1644 N N . VAL A 1 216 ? 13.256 8.574 -5.868 1.00 96.25 216 VAL A N 1
ATOM 1645 C CA . VAL A 1 216 ? 13.131 7.492 -6.851 1.00 96.25 216 VAL A CA 1
ATOM 1646 C C . VAL A 1 216 ? 13.777 6.215 -6.301 1.00 96.25 216 VAL A C 1
ATOM 1648 O O . VAL A 1 216 ? 14.812 6.271 -5.639 1.00 96.25 216 VAL A O 1
ATOM 1651 N N . ALA A 1 217 ? 13.152 5.052 -6.509 1.00 94.56 217 ALA A N 1
ATOM 1652 C CA . ALA A 1 217 ? 13.717 3.782 -6.058 1.00 94.56 217 ALA A CA 1
ATOM 1653 C C . ALA A 1 217 ? 14.980 3.433 -6.863 1.00 94.56 217 ALA A C 1
ATOM 1655 O O . ALA A 1 217 ? 15.002 3.587 -8.084 1.00 94.56 217 ALA A O 1
ATOM 1656 N N . TYR A 1 218 ? 16.020 2.967 -6.160 1.00 94.25 218 TYR A N 1
ATOM 1657 C CA . TYR A 1 218 ? 17.315 2.591 -6.737 1.00 94.25 218 TYR A CA 1
ATOM 1658 C C . TYR A 1 218 ? 17.929 3.678 -7.638 1.00 94.25 218 TYR A C 1
ATOM 1660 O O . TYR A 1 218 ? 18.519 3.375 -8.676 1.00 94.25 218 TYR A O 1
ATOM 1668 N N . GLN A 1 219 ? 17.806 4.950 -7.248 1.00 94.38 219 GLN A N 1
ATOM 1669 C CA . GLN A 1 219 ? 18.335 6.071 -8.027 1.00 94.38 219 GLN A CA 1
ATOM 1670 C C . GLN A 1 219 ? 19.835 5.924 -8.313 1.00 94.38 219 GLN A C 1
ATOM 1672 O O . GLN A 1 219 ? 20.259 6.169 -9.438 1.00 94.38 219 GLN A O 1
ATOM 1677 N N . GLU A 1 220 ? 20.628 5.428 -7.359 1.00 95.00 220 GLU A N 1
ATOM 1678 C CA . GLU A 1 220 ? 22.070 5.235 -7.548 1.00 95.00 220 GLU A CA 1
ATOM 1679 C C . GLU A 1 220 ? 22.382 4.202 -8.643 1.00 95.00 220 GLU A C 1
ATOM 1681 O O . GLU A 1 220 ? 23.441 4.247 -9.263 1.00 95.00 220 GLU A O 1
ATOM 1686 N N . SER A 1 221 ? 21.481 3.243 -8.882 1.00 94.56 221 SER A N 1
ATOM 1687 C CA . SER A 1 221 ? 21.583 2.296 -10.000 1.00 94.56 221 SER A CA 1
ATOM 1688 C C . SER A 1 221 ? 21.300 2.981 -11.334 1.00 94.56 221 SER A C 1
ATOM 1690 O O . SER A 1 221 ? 22.064 2.785 -12.280 1.00 94.56 221 SER A O 1
ATOM 1692 N N . GLY A 1 222 ? 20.285 3.847 -11.379 1.00 95.75 222 GLY A N 1
ATOM 1693 C CA . GLY A 1 222 ? 20.018 4.712 -12.526 1.00 95.75 222 GLY A CA 1
ATOM 1694 C C . GLY A 1 222 ? 21.206 5.614 -12.855 1.00 95.75 222 GLY A C 1
ATOM 1695 O O . GLY A 1 222 ? 21.656 5.627 -13.993 1.00 95.75 222 GLY A O 1
ATOM 1696 N N . GLU A 1 223 ? 21.783 6.283 -11.855 1.00 97.50 223 GLU A N 1
ATOM 1697 C CA . GLU A 1 223 ? 22.901 7.216 -12.049 1.00 97.50 223 GLU A CA 1
ATOM 1698 C C . GLU A 1 223 ? 24.187 6.554 -12.558 1.00 97.50 223 GLU A C 1
ATOM 1700 O O . GLU A 1 223 ? 24.979 7.188 -13.256 1.00 97.50 223 GLU A O 1
ATOM 1705 N N . ARG A 1 224 ? 24.421 5.279 -12.212 1.00 97.31 224 ARG A N 1
ATOM 1706 C CA . ARG A 1 224 ? 25.541 4.504 -12.775 1.00 97.31 224 ARG A CA 1
ATOM 1707 C C . ARG A 1 224 ? 25.352 4.199 -14.258 1.00 97.31 224 ARG A C 1
ATOM 1709 O O . ARG A 1 224 ? 26.347 4.002 -14.950 1.00 97.31 224 ARG A O 1
ATOM 1716 N N . PHE A 1 225 ? 24.106 4.096 -14.716 1.00 96.44 225 PHE A N 1
ATOM 1717 C CA . PHE A 1 225 ? 23.771 3.785 -16.101 1.00 96.44 225 PHE A CA 1
ATOM 1718 C C . PHE A 1 225 ? 23.678 5.053 -16.957 1.00 96.44 225 PHE A C 1
ATOM 1720 O O . PHE A 1 225 ? 24.359 5.153 -17.973 1.00 96.44 225 PHE A O 1
ATOM 1727 N N . ASP A 1 226 ? 22.875 6.021 -16.514 1.00 97.38 226 ASP A N 1
ATOM 1728 C CA . ASP A 1 226 ? 22.699 7.337 -17.123 1.00 97.38 226 ASP A CA 1
ATOM 1729 C C . ASP A 1 226 ? 22.375 8.357 -16.018 1.00 97.38 226 ASP A C 1
ATOM 1731 O O . ASP A 1 226 ? 21.259 8.416 -15.489 1.00 97.38 226 ASP A O 1
ATOM 1735 N N . ARG A 1 227 ? 23.391 9.140 -15.642 1.00 98.06 227 ARG A N 1
ATOM 1736 C CA . ARG A 1 227 ? 23.297 10.154 -14.587 1.00 98.06 227 ARG A CA 1
ATOM 1737 C C . ARG A 1 227 ? 22.287 11.239 -14.922 1.00 98.06 227 ARG A C 1
ATOM 1739 O O . ARG A 1 227 ? 21.428 11.529 -14.093 1.00 98.06 227 ARG A O 1
ATOM 1746 N N . ASP A 1 228 ? 22.382 11.805 -16.119 1.00 98.44 228 ASP A N 1
ATOM 1747 C CA . ASP A 1 228 ? 21.578 12.957 -16.517 1.00 98.44 228 ASP A CA 1
ATOM 1748 C C . ASP A 1 228 ? 20.093 12.579 -16.541 1.00 98.44 228 ASP A C 1
ATOM 1750 O O . ASP A 1 228 ? 19.250 13.315 -16.023 1.00 98.44 228 ASP A O 1
ATOM 1754 N N . PHE A 1 229 ? 19.764 11.391 -17.062 1.00 98.00 229 PHE A N 1
ATOM 1755 C CA . PHE A 1 229 ? 18.398 10.877 -17.030 1.00 98.00 229 PHE A CA 1
ATOM 1756 C C . PHE A 1 229 ? 17.904 10.628 -15.598 1.00 98.00 229 PHE A C 1
ATOM 1758 O O . PHE A 1 229 ? 16.799 11.052 -15.249 1.00 98.00 229 PHE A O 1
ATOM 1765 N N . ALA A 1 230 ? 18.694 9.952 -14.757 1.00 98.06 230 ALA A N 1
ATOM 1766 C CA . ALA A 1 230 ? 18.290 9.623 -13.389 1.00 98.06 230 ALA A CA 1
ATOM 1767 C C . ALA A 1 230 ? 18.042 10.881 -12.539 1.00 98.06 230 ALA A C 1
ATOM 1769 O O . ALA A 1 230 ? 17.018 10.974 -11.854 1.00 98.06 230 ALA A O 1
ATOM 1770 N N . GLU A 1 231 ? 18.934 11.871 -12.633 1.00 98.19 231 GLU A N 1
ATOM 1771 C CA . GLU A 1 231 ? 18.799 13.158 -11.948 1.00 98.19 231 GLU A CA 1
ATOM 1772 C C . GLU A 1 231 ? 17.590 13.949 -12.474 1.00 98.19 231 GLU A C 1
ATOM 1774 O O . GLU A 1 231 ? 16.821 14.502 -11.681 1.00 98.19 231 GLU A O 1
ATOM 1779 N N . ALA A 1 232 ? 17.348 13.940 -13.791 1.00 98.50 232 ALA A N 1
ATOM 1780 C CA . ALA A 1 232 ? 16.182 14.587 -14.390 1.00 98.50 232 ALA A CA 1
ATOM 1781 C C . ALA A 1 232 ? 14.856 13.949 -13.943 1.00 98.50 232 ALA A C 1
ATOM 1783 O O . ALA A 1 232 ? 13.906 14.670 -13.632 1.00 98.50 232 ALA A O 1
ATOM 1784 N N . VAL A 1 233 ? 14.778 12.615 -13.857 1.00 98.12 233 VAL A N 1
ATOM 1785 C CA . VAL A 1 233 ? 13.587 11.911 -13.348 1.00 98.12 233 VAL A CA 1
ATOM 1786 C C . VAL A 1 233 ? 13.343 12.246 -11.877 1.00 98.12 233 VAL A C 1
ATOM 1788 O O . VAL A 1 233 ? 12.208 12.551 -11.507 1.00 98.12 233 VAL A O 1
ATOM 1791 N N . ALA A 1 234 ? 14.390 12.229 -11.046 1.00 97.94 234 ALA A N 1
ATOM 1792 C CA . ALA A 1 234 ? 14.286 12.551 -9.624 1.00 97.94 234 ALA A CA 1
ATOM 1793 C C . ALA A 1 234 ? 13.835 14.000 -9.386 1.00 97.94 234 ALA A C 1
ATOM 1795 O O . ALA A 1 234 ? 12.954 14.253 -8.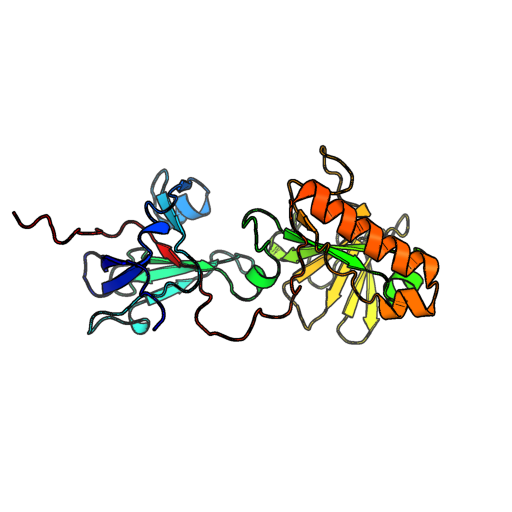560 1.00 97.94 234 ALA A O 1
ATOM 1796 N N . LEU A 1 235 ? 14.382 14.950 -10.148 1.00 98.12 235 LEU A N 1
ATOM 1797 C CA . LEU A 1 235 ? 13.946 16.343 -10.106 1.00 98.12 235 LEU A CA 1
ATOM 1798 C C . LEU A 1 235 ? 12.502 16.492 -10.602 1.00 98.12 235 LEU A C 1
ATOM 1800 O O . LEU A 1 235 ? 11.699 17.168 -9.962 1.00 98.12 235 LEU A O 1
ATOM 1804 N N . GLY A 1 236 ? 12.164 15.845 -11.719 1.00 97.75 236 GLY A N 1
ATOM 1805 C CA . GLY A 1 236 ? 10.850 15.930 -12.349 1.00 97.75 236 GLY A CA 1
ATOM 1806 C C . GLY A 1 236 ? 9.727 15.433 -11.444 1.00 97.75 236 GLY A C 1
ATOM 1807 O O . GLY A 1 236 ? 8.750 16.154 -11.237 1.00 97.75 236 GLY A O 1
ATOM 1808 N N . ILE A 1 237 ? 9.877 14.243 -10.849 1.00 96.88 237 ILE A N 1
ATOM 1809 C CA . ILE A 1 237 ? 8.851 13.699 -9.948 1.00 96.88 237 ILE A CA 1
ATOM 1810 C C . ILE A 1 237 ? 8.692 14.560 -8.692 1.00 96.88 237 ILE A C 1
ATOM 1812 O O . ILE A 1 237 ? 7.567 14.772 -8.244 1.00 96.88 237 ILE A O 1
ATOM 1816 N N . LYS A 1 238 ? 9.787 15.116 -8.159 1.00 97.81 238 LYS A N 1
ATOM 1817 C CA . LYS A 1 238 ? 9.758 16.000 -6.989 1.00 97.81 238 LYS A CA 1
ATOM 1818 C C . LYS A 1 238 ? 9.028 17.309 -7.273 1.00 97.81 238 LYS A C 1
ATOM 1820 O O . LYS A 1 238 ? 8.183 17.712 -6.477 1.00 97.81 238 LYS A O 1
ATOM 1825 N N . SER A 1 239 ? 9.332 17.954 -8.399 1.00 97.38 239 SER A N 1
ATOM 1826 C CA . SER A 1 239 ? 8.653 19.182 -8.831 1.00 97.38 239 SER A CA 1
ATOM 1827 C C . SER A 1 239 ? 7.165 18.932 -9.073 1.00 97.38 239 SER A C 1
ATOM 1829 O O . SER A 1 239 ? 6.332 19.656 -8.537 1.00 97.38 239 SER A O 1
ATOM 1831 N N . TRP A 1 240 ? 6.828 17.849 -9.781 1.00 95.25 240 TRP A N 1
ATOM 1832 C CA . TRP A 1 240 ? 5.438 17.432 -9.984 1.00 95.25 240 TRP A CA 1
ATOM 1833 C C . TRP A 1 240 ? 4.710 17.197 -8.652 1.00 95.25 240 TRP A C 1
ATOM 1835 O O . TRP A 1 240 ? 3.584 17.649 -8.469 1.00 95.25 240 TRP A O 1
ATOM 1845 N N . GLY A 1 241 ? 5.368 16.534 -7.698 1.00 93.44 241 GLY A N 1
ATOM 1846 C CA . GLY A 1 241 ? 4.820 16.272 -6.372 1.00 93.44 241 GLY A CA 1
ATOM 1847 C C . GLY A 1 241 ? 4.492 17.543 -5.593 1.00 93.44 241 GLY A C 1
ATOM 1848 O O . GLY A 1 241 ? 3.391 17.666 -5.066 1.00 93.44 241 GLY A O 1
ATOM 1849 N N . LEU A 1 242 ? 5.413 18.510 -5.584 1.00 94.38 242 LEU A N 1
ATOM 1850 C CA . LEU A 1 242 ? 5.198 19.827 -4.976 1.00 94.38 242 LEU A CA 1
ATOM 1851 C C . LEU A 1 242 ? 4.012 20.569 -5.597 1.00 94.38 242 LEU A C 1
ATOM 1853 O O . LEU A 1 242 ? 3.214 21.155 -4.871 1.00 94.38 242 LEU A O 1
ATOM 1857 N N . GLU A 1 243 ? 3.887 20.540 -6.924 1.00 93.62 243 GLU A N 1
ATOM 1858 C CA . GLU A 1 243 ? 2.784 21.193 -7.635 1.00 93.62 243 GLU A CA 1
ATOM 1859 C C . GLU A 1 243 ? 1.425 20.550 -7.331 1.00 93.62 243 GLU A C 1
ATOM 1861 O O . GLU A 1 243 ? 0.418 21.252 -7.243 1.00 93.62 243 GLU A O 1
ATOM 1866 N N . ARG A 1 244 ? 1.383 19.220 -7.186 1.00 89.44 244 ARG A N 1
ATOM 1867 C CA . ARG A 1 244 ? 0.136 18.458 -7.026 1.00 89.44 244 ARG A CA 1
ATOM 1868 C C . ARG A 1 244 ? -0.330 18.320 -5.588 1.00 89.44 244 ARG A C 1
ATOM 1870 O O . ARG A 1 244 ? -1.520 18.462 -5.325 1.00 89.44 244 ARG A O 1
ATOM 1877 N N . GLU A 1 245 ? 0.593 18.052 -4.676 1.00 87.00 245 GLU A N 1
ATOM 1878 C CA . GLU A 1 245 ? 0.291 17.743 -3.275 1.00 87.00 245 GLU A CA 1
ATOM 1879 C C . GLU A 1 245 ? 0.562 18.942 -2.350 1.00 87.00 245 GLU A C 1
ATOM 1881 O O . GLU A 1 245 ? 0.175 18.933 -1.185 1.00 87.00 245 GLU A O 1
ATOM 1886 N N . GLY A 1 246 ? 1.235 19.989 -2.845 1.00 90.31 246 GLY A N 1
ATOM 1887 C CA . GLY A 1 246 ? 1.673 21.138 -2.044 1.00 90.31 246 GLY A CA 1
ATOM 1888 C C . GLY A 1 246 ? 2.883 20.850 -1.147 1.00 90.31 246 GLY A C 1
ATOM 1889 O O . GLY A 1 246 ? 3.430 21.768 -0.536 1.00 90.31 246 GLY A O 1
ATOM 1890 N N . GLU A 1 247 ? 3.329 19.595 -1.083 1.00 91.81 247 GLU A N 1
ATOM 1891 C CA . GLU A 1 247 ? 4.484 19.142 -0.316 1.00 91.81 247 GLU A CA 1
ATOM 1892 C C . GLU A 1 247 ? 5.216 17.986 -1.014 1.00 91.81 247 GLU A C 1
ATOM 1894 O O . GLU A 1 247 ? 4.681 17.300 -1.885 1.00 91.81 247 GLU A O 1
ATOM 1899 N N . VAL A 1 248 ? 6.470 17.762 -0.612 1.00 94.81 248 VAL A N 1
ATOM 1900 C CA . VAL A 1 248 ? 7.241 16.592 -1.044 1.00 94.81 248 VAL A CA 1
ATOM 1901 C C . VAL A 1 248 ? 6.937 15.422 -0.112 1.00 94.81 248 VAL A C 1
ATOM 1903 O O . VAL A 1 248 ? 7.224 15.479 1.082 1.00 94.81 248 VAL A O 1
ATOM 1906 N N . LEU A 1 249 ? 6.430 14.331 -0.675 1.00 93.88 249 LEU A N 1
ATOM 1907 C CA . LEU A 1 249 ? 6.144 13.080 0.011 1.00 93.88 249 LEU A CA 1
ATOM 1908 C C . LEU A 1 249 ? 7.309 12.098 -0.176 1.00 93.88 249 LEU A C 1
ATOM 1910 O O . LEU A 1 249 ? 7.469 11.483 -1.236 1.00 93.88 249 LEU A O 1
ATOM 1914 N N . ASP A 1 250 ? 8.110 11.920 0.876 1.00 93.69 250 ASP A N 1
ATOM 1915 C CA . ASP A 1 250 ? 9.100 10.843 0.984 1.00 93.69 250 ASP A CA 1
ATOM 1916 C C . ASP A 1 250 ? 8.713 9.882 2.109 1.00 93.69 250 ASP A C 1
ATOM 1918 O O . ASP A 1 250 ? 8.822 10.190 3.295 1.00 93.69 250 ASP A O 1
ATOM 1922 N N . PHE A 1 251 ? 8.245 8.699 1.723 1.00 89.88 251 PHE A N 1
ATOM 1923 C CA . PHE A 1 251 ? 7.846 7.640 2.641 1.00 89.88 251 PHE A CA 1
ATOM 1924 C C . PHE A 1 251 ? 8.550 6.320 2.310 1.00 89.88 251 PHE A C 1
ATOM 1926 O O . PHE A 1 251 ? 9.029 6.073 1.197 1.00 89.88 251 PHE A O 1
ATOM 1933 N N . GLN A 1 252 ? 8.626 5.445 3.309 1.00 86.75 252 GLN A N 1
ATOM 1934 C CA . GLN A 1 252 ? 9.119 4.085 3.119 1.00 86.75 252 GLN A CA 1
ATOM 1935 C C . GLN A 1 252 ? 8.026 3.224 2.486 1.00 86.75 252 GLN A C 1
ATOM 1937 O O . GLN A 1 252 ? 6.848 3.393 2.783 1.00 86.75 252 GLN A O 1
ATOM 1942 N N . ILE A 1 253 ? 8.428 2.306 1.610 1.00 86.19 253 ILE A N 1
ATOM 1943 C CA . ILE A 1 253 ? 7.529 1.344 0.971 1.00 86.19 253 ILE A CA 1
ATOM 1944 C C . ILE A 1 253 ? 7.968 -0.038 1.437 1.00 86.19 253 ILE A C 1
ATOM 1946 O O . ILE A 1 253 ? 9.127 -0.404 1.261 1.00 86.19 253 ILE A O 1
ATOM 1950 N N . GLY A 1 254 ? 7.064 -0.779 2.075 1.00 68.06 254 GLY A N 1
ATOM 1951 C CA . GLY A 1 254 ? 7.332 -2.139 2.550 1.00 68.06 254 GLY A CA 1
ATOM 1952 C C . GLY A 1 254 ? 8.301 -2.271 3.729 1.00 68.06 254 GLY A C 1
ATOM 1953 O O . GLY A 1 254 ? 8.522 -3.382 4.197 1.00 68.06 254 GLY A O 1
ATOM 1954 N N . VAL A 1 255 ? 8.820 -1.165 4.267 1.00 56.03 255 VAL A N 1
ATOM 1955 C CA . VAL A 1 255 ? 9.585 -1.132 5.522 1.00 56.03 255 VAL A CA 1
ATOM 1956 C C . VAL A 1 255 ? 8.765 -0.363 6.552 1.00 56.03 255 VAL A C 1
ATOM 1958 O O . VAL A 1 255 ? 8.215 0.694 6.244 1.00 56.03 255 VAL A O 1
ATOM 1961 N N . GLY A 1 256 ? 8.640 -0.909 7.765 1.00 38.38 256 GLY A N 1
ATOM 1962 C CA . GLY A 1 256 ? 7.886 -0.263 8.837 1.00 38.38 256 GLY A CA 1
ATOM 1963 C C . GLY A 1 256 ? 8.426 1.138 9.126 1.00 38.38 256 GLY A C 1
ATOM 1964 O O . GLY A 1 256 ? 9.630 1.326 9.289 1.00 38.38 256 GLY A O 1
ATOM 1965 N N . ILE A 1 257 ? 7.527 2.118 9.207 1.00 29.88 257 ILE A N 1
ATOM 1966 C CA . ILE A 1 257 ? 7.810 3.392 9.868 1.00 29.88 257 ILE A CA 1
ATOM 1967 C C . ILE A 1 257 ? 8.197 3.018 11.300 1.00 29.88 257 ILE A C 1
ATOM 1969 O O . ILE A 1 257 ? 7.446 2.280 11.927 1.00 29.88 257 ILE A O 1
ATOM 1973 N N . PHE A 1 258 ? 9.387 3.428 11.748 1.00 27.97 258 PHE A N 1
ATOM 1974 C CA . PHE A 1 258 ? 9.919 3.289 13.109 1.00 27.97 258 PHE A CA 1
ATOM 1975 C C . PHE A 1 258 ? 9.077 2.444 14.068 1.00 27.97 258 PHE A C 1
ATOM 1977 O O . PHE A 1 258 ? 8.038 2.884 14.549 1.00 27.97 258 PHE A O 1
ATOM 1984 N N . GLU A 1 259 ? 9.594 1.260 14.380 1.00 30.09 259 GLU A N 1
ATOM 1985 C CA . GLU A 1 259 ? 9.121 0.338 15.404 1.00 30.09 259 GLU A CA 1
ATOM 1986 C C . GLU A 1 259 ? 8.582 1.060 16.657 1.00 30.09 259 GLU A C 1
ATOM 1988 O O . GLU A 1 259 ? 9.289 1.372 17.613 1.00 30.09 259 GLU A O 1
ATOM 1993 N N . LYS A 1 260 ? 7.273 1.308 16.662 1.00 25.86 260 LYS A N 1
ATOM 1994 C CA . LYS A 1 260 ? 6.461 1.416 17.863 1.00 25.86 260 LYS A CA 1
ATOM 1995 C C . LYS A 1 260 ? 5.296 0.469 17.664 1.00 25.86 260 LYS A C 1
ATOM 1997 O O . LYS A 1 260 ? 4.507 0.616 16.738 1.00 25.86 260 LYS A O 1
ATOM 2002 N N . LYS A 1 261 ? 5.156 -0.486 18.581 1.00 29.00 261 LYS A N 1
ATOM 2003 C CA . LYS A 1 261 ? 4.033 -1.436 18.695 1.00 29.00 261 LYS A CA 1
ATOM 2004 C C . LYS A 1 261 ? 2.644 -0.764 18.863 1.00 29.00 261 LYS A C 1
ATOM 2006 O O . LYS A 1 261 ? 1.703 -1.424 19.286 1.00 29.00 261 LYS A O 1
ATOM 2011 N N . SER A 1 262 ? 2.502 0.532 18.574 1.00 33.03 262 SER A N 1
ATOM 2012 C CA . SER A 1 262 ? 1.317 1.363 18.815 1.00 33.03 262 SER A CA 1
ATOM 2013 C C . SER A 1 262 ? 0.526 1.745 17.557 1.00 33.03 262 SER A C 1
ATOM 2015 O O . SER A 1 262 ? -0.509 2.389 17.695 1.00 33.03 262 SER A O 1
ATOM 2017 N N . ASP A 1 263 ? 0.954 1.355 16.352 1.00 32.56 263 ASP A N 1
ATOM 2018 C CA . ASP A 1 263 ? 0.307 1.757 15.084 1.00 32.56 263 ASP A CA 1
ATOM 2019 C C . ASP A 1 263 ? -0.886 0.879 14.663 1.00 32.56 263 ASP A C 1
ATOM 2021 O O . ASP A 1 263 ? -1.277 0.820 13.494 1.00 32.56 263 ASP A O 1
ATOM 2025 N N . GLN A 1 264 ? -1.538 0.222 15.625 1.00 39.28 264 GLN A N 1
ATOM 2026 C CA . GLN A 1 264 ? -2.857 -0.342 15.360 1.00 39.28 264 GLN A CA 1
ATOM 2027 C C . GLN A 1 264 ? -3.858 0.802 15.204 1.00 39.28 264 GLN A C 1
ATOM 2029 O O . GLN A 1 264 ? -4.191 1.494 16.162 1.00 39.28 264 GLN A O 1
ATOM 2034 N N . ARG A 1 265 ? -4.361 1.000 13.982 1.00 43.28 265 ARG A N 1
ATOM 2035 C CA . ARG A 1 265 ? -5.539 1.839 13.754 1.00 43.28 265 ARG A CA 1
ATOM 2036 C C . ARG A 1 265 ? -6.762 1.070 14.229 1.00 43.28 265 ARG A C 1
ATOM 2038 O O . ARG A 1 265 ? -7.166 0.092 13.603 1.00 43.28 265 ARG A O 1
ATOM 2045 N N . TRP A 1 266 ? -7.319 1.522 15.343 1.00 39.72 266 TRP A N 1
ATOM 2046 C CA . TRP A 1 266 ? -8.599 1.059 15.855 1.00 39.72 266 TRP A CA 1
ATOM 2047 C C . TRP A 1 266 ? -9.712 1.814 15.130 1.00 39.72 266 TRP A C 1
ATOM 2049 O O . TRP A 1 266 ? -9.694 3.043 15.070 1.00 39.72 266 TRP A O 1
ATOM 2059 N N . ALA A 1 267 ? -10.702 1.103 14.607 1.00 44.19 267 ALA A N 1
ATOM 2060 C CA . ALA A 1 267 ? -12.008 1.685 14.324 1.00 44.19 267 ALA A CA 1
ATOM 2061 C C . ALA A 1 267 ?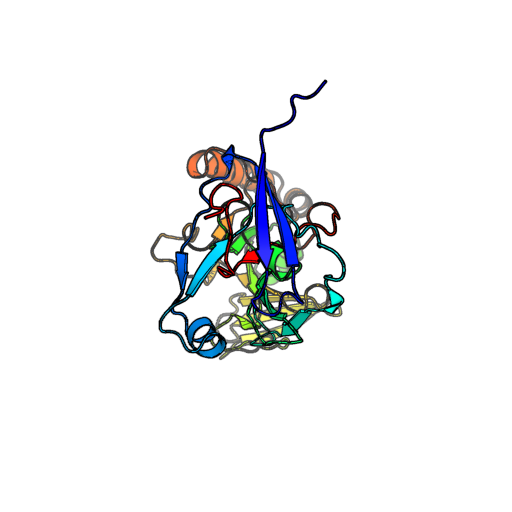 -13.009 1.087 15.307 1.00 44.19 267 ALA A C 1
ATOM 2063 O O . ALA A 1 267 ? -13.166 -0.132 15.346 1.00 44.19 267 ALA A O 1
ATOM 2064 N N . MET A 1 268 ? -13.647 1.926 16.123 1.00 42.97 268 MET A N 1
ATOM 2065 C CA . MET A 1 268 ? -14.610 1.454 17.119 1.00 42.97 268 MET A CA 1
ATOM 2066 C C . MET A 1 268 ? -16.006 1.303 16.529 1.00 42.97 268 MET A C 1
ATOM 2068 O O . MET A 1 268 ? -16.426 2.077 15.663 1.00 42.97 268 MET A O 1
ATOM 2072 N N . PHE A 1 269 ? -16.737 0.345 17.087 1.00 41.78 269 PHE A N 1
ATOM 2073 C CA . PHE A 1 269 ? -18.191 0.319 17.052 1.00 41.78 269 PHE A CA 1
ATOM 2074 C C . PHE A 1 269 ? -18.718 1.134 18.231 1.00 41.78 269 PHE A C 1
ATOM 2076 O O . PHE A 1 269 ? -18.086 1.171 19.286 1.00 41.78 269 PHE A O 1
ATOM 2083 N N . HIS A 1 270 ? -19.857 1.805 18.064 1.00 38.41 270 HIS A N 1
ATOM 2084 C CA . HIS A 1 270 ? -20.521 2.528 19.152 1.00 38.41 270 HIS A CA 1
ATOM 2085 C C . HIS A 1 270 ? -21.030 1.532 20.218 1.00 38.41 270 HIS A C 1
ATOM 2087 O O . HIS A 1 270 ? -22.208 1.197 20.275 1.00 38.41 270 HIS A O 1
ATOM 2093 N N . GLY A 1 271 ? -20.133 1.027 21.065 1.00 30.84 271 GLY A N 1
ATOM 2094 C CA . GLY A 1 271 ? -20.477 0.590 22.411 1.00 30.84 271 GLY A CA 1
ATOM 2095 C C . GLY A 1 271 ? -20.616 1.848 23.257 1.00 30.84 271 GLY A C 1
ATOM 2096 O O . GLY A 1 271 ? -19.677 2.637 23.289 1.00 30.84 271 GLY A O 1
ATOM 2097 N N . TYR A 1 272 ? -21.797 2.062 23.845 1.00 30.69 272 TYR A N 1
ATOM 2098 C CA . TYR A 1 272 ? -22.197 3.212 24.668 1.00 30.69 272 TYR A CA 1
ATOM 2099 C C . TYR A 1 272 ? -21.023 4.068 25.185 1.00 30.69 272 TYR A C 1
ATOM 2101 O O . TYR A 1 272 ? -20.416 3.759 26.213 1.00 30.69 272 TYR A O 1
ATOM 2109 N N . ILE A 1 273 ? -20.711 5.151 24.464 1.00 30.41 273 ILE A N 1
ATOM 2110 C CA . ILE A 1 273 ? -19.805 6.195 24.945 1.00 30.41 273 ILE A CA 1
ATOM 2111 C C . ILE A 1 273 ? -20.643 7.054 25.886 1.00 30.41 273 ILE A C 1
ATOM 2113 O O . ILE A 1 273 ? -21.375 7.935 25.445 1.00 30.41 273 ILE A O 1
ATOM 2117 N N . LEU A 1 274 ? -20.595 6.744 27.179 1.00 29.20 274 LEU A N 1
ATOM 2118 C CA . LEU A 1 274 ? -21.188 7.606 28.195 1.00 29.20 274 LEU A CA 1
ATOM 2119 C C . LEU A 1 274 ? -20.221 8.770 28.432 1.00 29.20 274 LEU A C 1
ATOM 2121 O O . LEU A 1 274 ? -19.095 8.559 28.892 1.00 29.20 274 LEU A O 1
ATOM 2125 N N . ASP A 1 275 ? -20.645 9.987 28.084 1.00 29.19 275 ASP A N 1
ATOM 2126 C CA . ASP A 1 275 ? -20.011 11.195 28.603 1.00 29.19 275 ASP A CA 1
ATOM 2127 C C . ASP A 1 275 ? -20.329 11.259 30.103 1.00 29.19 275 ASP A C 1
ATOM 2129 O O . ASP A 1 275 ? -21.468 11.042 30.519 1.00 29.19 275 ASP A O 1
ATOM 2133 N N . HIS A 1 276 ? -19.326 11.517 30.940 1.00 30.47 276 HIS A N 1
ATOM 2134 C CA . HIS A 1 276 ? -19.496 11.564 32.398 1.00 30.47 276 HIS A CA 1
ATOM 2135 C C . HIS A 1 276 ? -20.348 12.764 32.869 1.00 30.47 276 HIS A C 1
ATOM 2137 O O . HIS A 1 276 ? -20.444 12.999 34.071 1.00 30.47 276 HIS A O 1
ATOM 2143 N N . SER A 1 277 ? -20.968 13.511 31.950 1.00 29.53 277 SER A N 1
ATOM 2144 C CA . SER A 1 277 ? -21.918 14.584 32.242 1.00 29.53 277 SER A CA 1
ATOM 2145 C C . SER A 1 277 ? -23.354 14.110 32.486 1.00 29.53 277 SER A C 1
ATOM 2147 O O . SER A 1 277 ? -24.105 14.859 33.099 1.00 29.53 277 SER A O 1
ATOM 2149 N N . ASP A 1 278 ? -23.729 12.890 32.086 1.00 27.42 278 ASP A N 1
ATOM 2150 C CA . ASP A 1 278 ? -25.116 12.416 32.201 1.00 27.42 278 ASP A CA 1
ATOM 2151 C C . ASP A 1 278 ? -25.245 11.322 33.273 1.00 27.42 278 ASP A C 1
ATOM 2153 O O . ASP A 1 278 ? -25.313 10.123 32.997 1.00 27.42 278 ASP A O 1
ATOM 2157 N N . GLN A 1 279 ? -25.251 11.759 34.534 1.00 26.75 279 GLN A N 1
ATOM 2158 C CA . GLN A 1 279 ? -25.851 11.023 35.648 1.00 26.75 279 GLN A CA 1
ATOM 2159 C C . GLN A 1 279 ? -27.235 11.639 35.903 1.00 26.75 279 GLN A C 1
ATOM 2161 O O . GLN A 1 279 ? -27.324 12.727 36.471 1.00 26.75 279 GLN A O 1
ATOM 2166 N N . ILE A 1 280 ? -28.295 10.954 35.465 1.00 30.28 280 ILE A N 1
ATOM 2167 C CA . ILE A 1 280 ? -29.651 11.076 36.023 1.00 30.28 280 ILE A CA 1
ATOM 2168 C C . ILE A 1 280 ? -29.981 9.733 36.664 1.00 30.28 280 ILE A C 1
ATOM 2170 O O . ILE A 1 280 ? -29.714 8.703 36.002 1.00 30.28 280 ILE A O 1
#

Radius of gyration: 22.47 Å; chains: 1; bounding box: 55×41×62 Å

Organism: Ajellomyces capsulatus (strain H88) (NCBI:txid544711)

Foldseek 3Di:
DDDDQDWDKWWFAAPVRLFTFIWTAGPVCPPFDKDWDQDPVQCVLPVDNTFIKGWGPFLIDTHGDPPHDPVQKDWDDPDPQDQWIWIAGPVPSHTWWTWGDLQVVLQADPVDNQAGAKAKAQAPVCCVQVVDRIFIKTKDFQCPDPVRAALCRDDDQKDKDAPDVQKMWIARNPPSHTAWIDGPLSRRMIIGGLVPDDAPVDSVNVVHYDYQLQDHHPLVNSCVVPVVVSVCSNVVSNVVCCVPVVDHHHGDHSDDDPDDPRRTTIIGTPRDRDDPPDDD

InterPro domains:
  IPR006913 CENP-V/GFA domain [PF04828] (9-99)
  IPR006913 CENP-V/GFA domain [PF04828] (113-200)
  IPR006913 CENP-V/GFA domain [PS51891] (10-138)
  IPR011057 Mss4-like superfamily [SSF51316] (6-100)
  IPR011057 Mss4-like superfamily [SSF51316] (123-213)